Protein AF-A0A8C6Q0E7-F1 (afdb_monomer_lite)

pLDDT: mean 76.47, std 17.56, range [33.09, 94.81]

Structure (mmCIF, N/CA/C/O backbone):
data_AF-A0A8C6Q0E7-F1
#
_entry.id   AF-A0A8C6Q0E7-F1
#
loop_
_atom_site.group_PDB
_atom_site.id
_atom_site.type_symbol
_atom_site.label_atom_id
_atom_site.label_alt_id
_atom_site.label_comp_id
_atom_site.label_asym_id
_atom_site.label_entity_id
_atom_site.label_seq_id
_atom_site.pdbx_PDB_ins_code
_atom_site.Cartn_x
_atom_site.Cartn_y
_atom_site.Cartn_z
_atom_site.occupancy
_atom_site.B_iso_or_equiv
_atom_site.auth_seq_id
_atom_site.auth_comp_id
_atom_site.auth_asym_id
_atom_site.auth_atom_id
_atom_site.pdbx_PDB_model_num
ATOM 1 N N . MET A 1 1 ? 3.839 46.697 76.110 1.00 40.03 1 MET A N 1
ATOM 2 C CA . MET A 1 1 ? 4.080 46.567 74.659 1.00 40.03 1 MET A CA 1
ATOM 3 C C . MET A 1 1 ? 3.317 45.336 74.200 1.00 40.03 1 MET A C 1
ATOM 5 O O . MET A 1 1 ? 3.781 44.224 74.390 1.00 40.03 1 MET A O 1
ATOM 9 N N . GLN A 1 2 ? 2.073 45.552 73.779 1.00 40.72 2 GLN A N 1
ATOM 10 C CA . GLN A 1 2 ? 1.081 44.531 73.453 1.00 40.72 2 GLN A CA 1
ATOM 11 C C . GLN A 1 2 ? 0.792 44.722 71.965 1.00 40.72 2 GLN A C 1
ATOM 13 O O . GLN A 1 2 ? 0.192 45.717 71.575 1.00 40.72 2 GLN A O 1
ATOM 18 N N . SER A 1 3 ? 1.382 43.874 71.133 1.00 45.31 3 SER A N 1
ATOM 19 C CA . SER A 1 3 ? 1.241 43.895 69.678 1.00 45.31 3 SER A CA 1
ATOM 20 C C . SER A 1 3 ? 1.825 42.595 69.145 1.00 45.31 3 SER A C 1
ATOM 22 O O . SER A 1 3 ? 2.861 42.149 69.637 1.00 45.31 3 SER A O 1
ATOM 24 N N . SER A 1 4 ? 1.201 42.047 68.106 1.00 44.97 4 SER A N 1
ATOM 25 C CA . SER A 1 4 ? 1.675 40.940 67.261 1.00 44.97 4 SER A CA 1
ATOM 26 C C . SER A 1 4 ? 1.665 39.531 67.867 1.00 44.97 4 SER A C 1
ATOM 28 O O . SER A 1 4 ? 2.710 38.905 67.971 1.00 44.97 4 SER A O 1
ATOM 30 N N . LEU A 1 5 ? 0.475 38.996 68.170 1.00 42.47 5 LEU A N 1
ATOM 31 C CA . LEU A 1 5 ? 0.189 37.549 68.104 1.00 42.47 5 LEU A CA 1
ATOM 32 C C . LEU A 1 5 ? -1.285 37.302 67.708 1.00 42.47 5 LEU A C 1
ATOM 34 O O . LEU A 1 5 ? -2.025 36.630 68.414 1.00 42.47 5 LEU A O 1
ATOM 38 N N . GLU A 1 6 ? -1.719 37.851 66.575 1.00 45.59 6 GLU A N 1
ATOM 39 C CA . GLU A 1 6 ? -2.980 37.466 65.916 1.00 45.59 6 GLU A CA 1
ATOM 40 C C . GLU A 1 6 ? -2.769 37.402 64.398 1.00 45.59 6 GLU A C 1
ATOM 42 O O . GLU A 1 6 ? -3.393 38.138 63.649 1.00 45.59 6 GLU A O 1
ATOM 47 N N . GLU A 1 7 ? -1.853 36.557 63.913 1.00 47.06 7 GLU A N 1
ATOM 48 C CA . GLU A 1 7 ? -1.839 36.210 62.482 1.00 47.06 7 GLU A CA 1
ATOM 49 C C . GLU A 1 7 ? -1.017 34.942 62.191 1.00 47.06 7 GLU A C 1
ATOM 51 O O . GLU A 1 7 ? 0.078 35.013 61.646 1.00 47.06 7 GLU A O 1
ATOM 56 N N . SER A 1 8 ? -1.490 33.748 62.574 1.00 46.09 8 SER A N 1
ATOM 57 C CA . SER A 1 8 ? -0.907 32.507 62.007 1.00 46.09 8 SER A CA 1
ATOM 58 C C . SER A 1 8 ? -1.750 31.228 62.110 1.00 46.09 8 SER A C 1
ATOM 60 O O . SER A 1 8 ? -1.222 30.143 61.872 1.00 46.09 8 SER A O 1
ATOM 62 N N . GLN A 1 9 ? -3.053 31.302 62.410 1.00 43.06 9 GLN A N 1
ATOM 63 C CA . GLN A 1 9 ? -3.906 30.099 62.490 1.00 43.06 9 GLN A CA 1
ATOM 64 C C . GLN A 1 9 ? -4.909 29.912 61.337 1.00 43.06 9 GLN A C 1
ATOM 66 O O . GLN A 1 9 ? -5.522 28.850 61.259 1.00 43.06 9 GLN A O 1
ATOM 71 N N . ASP A 1 10 ? -5.031 30.854 60.395 1.00 49.84 10 ASP A N 1
ATOM 72 C CA . ASP A 1 10 ? -6.052 30.776 59.328 1.00 49.84 10 ASP A CA 1
ATOM 73 C C . ASP A 1 10 ? -5.549 30.186 57.985 1.00 49.84 10 ASP A C 1
ATOM 75 O O . ASP A 1 10 ? -6.332 29.740 57.144 1.00 49.84 10 ASP A O 1
ATOM 79 N N . ASP A 1 11 ? -4.232 30.091 57.762 1.00 52.34 11 ASP A N 1
ATOM 80 C CA . ASP A 1 11 ? -3.696 29.706 56.439 1.00 52.34 11 ASP A CA 1
ATOM 81 C C . ASP A 1 11 ? -3.709 28.175 56.185 1.00 52.34 11 ASP A C 1
ATOM 83 O O . ASP A 1 11 ? -3.814 27.696 55.050 1.00 52.34 11 ASP A O 1
ATOM 87 N N . GLY A 1 12 ? -3.689 27.367 57.254 1.00 50.91 12 GLY A N 1
ATOM 88 C CA . GLY A 1 12 ? -3.722 25.898 57.175 1.00 50.91 12 GLY A CA 1
ATOM 89 C C . GLY A 1 12 ? -5.094 25.323 56.793 1.00 50.91 12 GLY A C 1
ATOM 90 O O . GLY A 1 12 ? -5.172 24.381 55.997 1.00 50.91 12 GLY A O 1
ATOM 91 N N . GLY A 1 13 ? -6.178 25.921 57.303 1.00 53.69 13 GLY A N 1
ATOM 92 C CA . GLY A 1 13 ? -7.563 25.542 56.989 1.00 53.69 13 GLY A CA 1
ATOM 93 C C . GLY A 1 13 ? -7.993 25.972 55.583 1.00 53.69 13 GLY A C 1
ATOM 94 O O . GLY A 1 13 ? -8.742 25.271 54.898 1.00 53.69 13 GLY A O 1
ATOM 95 N N . ARG A 1 14 ? -7.457 27.097 55.096 1.00 55.66 14 ARG A N 1
ATOM 96 C CA . ARG A 1 14 ? -7.737 27.614 53.751 1.00 55.66 14 ARG A CA 1
ATOM 97 C C . ARG A 1 14 ? -7.097 26.760 52.654 1.00 55.66 14 ARG A C 1
ATOM 99 O O . ARG A 1 14 ? -7.741 26.491 51.638 1.00 55.66 14 ARG A O 1
ATOM 106 N N . ARG A 1 15 ? -5.871 26.261 52.871 1.00 57.44 15 ARG A N 1
ATOM 107 C CA . ARG A 1 15 ? -5.181 25.344 51.939 1.00 57.44 15 ARG A CA 1
ATOM 108 C C . ARG A 1 15 ? -5.825 23.963 51.857 1.00 57.44 15 ARG A C 1
ATOM 110 O O . ARG A 1 15 ? -5.978 23.437 50.756 1.00 57.44 15 ARG A O 1
ATOM 117 N N . THR A 1 16 ? -6.232 23.387 52.985 1.00 59.94 16 THR A N 1
ATOM 118 C CA . THR A 1 16 ? -6.920 22.083 53.020 1.00 59.94 16 THR A CA 1
ATOM 119 C C . THR A 1 16 ? -8.295 22.159 52.363 1.00 59.94 16 THR A C 1
ATOM 121 O O . THR A 1 16 ? -8.591 21.353 51.483 1.00 59.94 16 THR A O 1
ATOM 124 N N . ARG A 1 17 ? -9.082 23.199 52.663 1.00 63.75 17 ARG A N 1
ATOM 125 C CA . ARG A 1 17 ? -10.393 23.426 52.033 1.00 63.75 17 ARG A CA 1
ATOM 126 C C . ARG A 1 17 ? -10.291 23.703 50.527 1.00 63.75 17 ARG A C 1
ATOM 128 O O . ARG A 1 17 ? -11.124 23.230 49.759 1.00 63.75 17 ARG A O 1
ATOM 135 N N . SER A 1 18 ? -9.256 24.424 50.089 1.00 68.38 18 SER A N 1
ATOM 136 C CA . SER A 1 18 ? -8.970 24.657 48.664 1.00 68.38 18 SER A CA 1
ATOM 137 C C . SER A 1 18 ? -8.567 23.365 47.935 1.00 68.38 18 SER A C 1
ATOM 139 O O . SER A 1 18 ? -9.061 23.094 46.840 1.00 68.38 18 SER A O 1
ATOM 141 N N . SER A 1 19 ? -7.747 22.520 48.571 1.00 69.06 19 SER A N 1
ATOM 142 C CA . SER A 1 19 ? -7.345 21.205 48.049 1.00 69.06 19 SER A CA 1
ATOM 143 C C . SER A 1 19 ? -8.530 20.239 47.919 1.00 69.06 19 SER A C 1
ATOM 145 O O . SER A 1 19 ? -8.696 19.591 46.884 1.00 69.06 19 SER A O 1
ATOM 147 N N . GLU A 1 20 ? -9.419 20.191 48.915 1.00 73.69 20 GLU A N 1
ATOM 148 C CA . GLU A 1 20 ? -10.637 19.372 48.864 1.00 73.69 20 GLU A CA 1
ATOM 149 C C . GLU A 1 20 ? -11.627 19.853 47.800 1.00 73.69 20 GLU A C 1
ATOM 151 O O . GLU A 1 20 ? -12.186 19.037 47.067 1.00 73.69 20 GLU A O 1
ATOM 156 N N . LEU A 1 21 ? -11.810 21.170 47.653 1.00 73.75 21 LEU A N 1
ATOM 157 C CA . LEU A 1 21 ? -12.628 21.748 46.583 1.00 73.75 21 LEU A CA 1
ATOM 158 C C . LEU A 1 21 ? -12.048 21.436 45.198 1.00 73.75 21 LEU A C 1
ATOM 160 O O . LEU A 1 21 ? -12.797 21.065 44.294 1.00 73.75 21 LEU A O 1
ATOM 164 N N . MET A 1 22 ? -10.724 21.524 45.031 1.00 70.44 22 MET A N 1
ATOM 165 C CA . MET A 1 22 ? -10.041 21.123 43.796 1.00 70.44 22 MET A CA 1
ATOM 166 C C . MET A 1 22 ? -10.223 19.634 43.502 1.00 70.44 22 MET A C 1
ATOM 168 O O . MET A 1 22 ? -10.530 19.271 42.363 1.00 70.44 22 MET A O 1
ATOM 172 N N . LYS A 1 23 ? -10.085 18.769 44.511 1.00 77.19 23 LYS A N 1
ATOM 173 C CA . LYS A 1 23 ? -10.278 17.323 44.367 1.00 77.19 23 LYS A CA 1
ATOM 174 C C . LYS A 1 23 ? -11.718 16.995 43.980 1.00 77.19 23 LYS A C 1
ATOM 176 O O . LYS A 1 23 ? -11.929 16.299 42.993 1.00 77.19 23 LYS A O 1
ATOM 181 N N . LYS A 1 24 ? -12.700 17.588 44.663 1.00 77.31 24 LYS A N 1
ATOM 182 C CA . LYS A 1 24 ? -14.129 17.408 44.377 1.00 77.31 24 LYS A CA 1
ATOM 183 C C . LYS A 1 24 ? -14.500 17.901 42.977 1.00 77.31 24 LYS A C 1
ATOM 185 O O . LYS A 1 24 ? -15.233 17.224 42.266 1.00 77.31 24 LYS A O 1
ATOM 190 N N . ARG A 1 25 ? -13.937 19.032 42.533 1.00 75.56 25 ARG A N 1
ATOM 191 C CA . ARG A 1 25 ? -14.124 19.557 41.169 1.00 75.56 25 ARG A CA 1
ATOM 192 C C . ARG A 1 25 ? -13.484 18.657 40.109 1.00 75.56 25 ARG A C 1
ATOM 194 O O . ARG A 1 25 ? -14.050 18.477 39.035 1.00 75.56 25 ARG A O 1
ATOM 201 N N . THR A 1 26 ? -12.329 18.068 40.417 1.00 76.00 26 THR A N 1
ATOM 202 C CA . THR A 1 26 ? -11.634 17.119 39.532 1.00 76.00 26 THR A CA 1
ATOM 203 C C . THR A 1 26 ? -12.394 15.798 39.425 1.00 76.00 26 THR A C 1
ATOM 205 O O . THR A 1 26 ? -12.545 15.268 38.326 1.00 76.00 26 THR A O 1
ATOM 208 N N . GLU A 1 27 ? -12.915 15.288 40.541 1.00 78.75 27 GLU A N 1
ATOM 209 C CA . GLU A 1 27 ? -13.757 14.090 40.583 1.00 78.75 27 GLU A CA 1
ATOM 210 C C . GLU A 1 27 ? -15.081 14.317 39.853 1.00 78.75 27 GLU A C 1
ATOM 212 O O . GLU A 1 27 ? -15.451 13.504 39.013 1.00 78.75 27 GLU A O 1
ATOM 217 N N . GLN A 1 28 ? -15.741 15.457 40.068 1.00 77.62 28 GLN A N 1
ATOM 218 C CA . GLN A 1 28 ? -16.975 15.810 39.367 1.00 77.62 28 GLN A CA 1
ATOM 219 C C . GLN A 1 28 ? -16.754 15.955 37.852 1.00 77.62 28 GLN A C 1
ATOM 221 O O . GLN A 1 28 ? -17.516 15.397 37.071 1.00 77.62 28 GLN A O 1
ATOM 226 N N . SER A 1 29 ? -15.661 16.601 37.429 1.00 76.75 29 SER A N 1
ATOM 227 C CA . SER A 1 29 ? -15.262 16.687 36.014 1.00 76.75 29 SER A CA 1
ATOM 228 C C . SER A 1 29 ? -14.897 15.327 35.405 1.00 76.75 29 SER A C 1
ATOM 230 O O . SER A 1 29 ? -15.038 15.120 34.199 1.00 76.75 29 SER A O 1
ATOM 232 N N . LYS A 1 30 ? -14.372 14.395 36.207 1.00 77.50 30 LYS A N 1
ATOM 233 C CA . LYS A 1 30 ? -14.087 13.029 35.758 1.00 77.50 30 LYS A CA 1
ATOM 234 C C . LYS A 1 30 ? -15.383 12.246 35.563 1.00 77.50 30 LYS A C 1
ATOM 236 O O . LYS A 1 30 ? -15.557 11.665 34.503 1.00 77.50 30 LYS A O 1
ATOM 241 N N . VAL A 1 31 ? -16.294 12.310 36.534 1.00 83.00 31 VAL A N 1
ATOM 242 C CA . VAL A 1 31 ? -17.615 11.677 36.443 1.00 83.00 31 VAL A CA 1
ATOM 243 C C . VAL A 1 31 ? -18.369 12.205 35.229 1.00 83.00 31 VAL A C 1
ATOM 245 O O . VAL A 1 31 ? -18.799 11.406 34.415 1.00 83.00 31 VAL A O 1
ATOM 248 N N . GLU A 1 32 ? -18.443 13.524 35.039 1.00 83.56 32 GLU A N 1
ATOM 249 C CA . GLU A 1 32 ? -19.099 14.139 33.877 1.00 83.56 32 GLU A CA 1
ATOM 250 C C . GLU A 1 32 ? -18.512 13.655 32.540 1.00 83.56 32 GLU A C 1
ATOM 252 O O . GLU A 1 32 ? -19.258 13.301 31.627 1.00 83.56 32 GLU A O 1
ATOM 257 N N . ARG A 1 33 ? -17.178 13.556 32.434 1.00 79.75 33 ARG A N 1
ATOM 258 C CA . ARG A 1 33 ? -16.511 12.989 31.250 1.00 79.75 33 ARG A CA 1
ATOM 259 C C . ARG A 1 33 ? -16.850 11.520 31.027 1.00 79.75 33 ARG A C 1
ATOM 261 O O . ARG A 1 33 ? -17.069 11.128 29.884 1.00 79.75 33 ARG A O 1
ATOM 268 N N . ASP A 1 34 ? -16.881 10.722 32.087 1.00 82.00 34 ASP A N 1
ATOM 269 C CA . ASP A 1 34 ? -17.199 9.298 31.998 1.00 82.00 34 ASP A CA 1
ATOM 270 C C . ASP A 1 34 ? -18.662 9.099 31.552 1.00 82.00 34 ASP A C 1
ATOM 272 O O . ASP A 1 34 ? -18.931 8.253 30.696 1.00 82.00 34 ASP A O 1
ATOM 276 N N . THR A 1 35 ? -19.596 9.935 32.030 1.00 88.62 35 THR A N 1
ATOM 277 C CA . THR A 1 35 ? -20.996 9.926 31.574 1.00 88.62 35 THR A CA 1
ATOM 278 C C . THR A 1 35 ? -21.113 10.297 30.097 1.00 88.62 35 THR A C 1
ATOM 280 O O . THR A 1 35 ? -21.780 9.589 29.345 1.00 88.62 35 THR A O 1
ATOM 283 N N . LEU A 1 36 ? -20.422 11.357 29.660 1.00 85.62 36 LEU A N 1
ATOM 284 C CA . LEU A 1 36 ? -20.401 11.781 28.254 1.00 85.62 36 LEU A CA 1
ATOM 285 C C . LEU A 1 36 ? -19.811 10.701 27.337 1.00 85.62 36 LEU A C 1
ATOM 287 O O . LEU A 1 36 ? -20.331 10.459 26.251 1.00 85.62 36 LEU A O 1
ATOM 291 N N . MET A 1 37 ? -18.749 10.013 27.768 1.00 83.12 37 MET A N 1
ATOM 292 C CA . MET A 1 37 ? -18.169 8.896 27.014 1.00 83.12 37 MET A CA 1
ATOM 293 C C . MET A 1 37 ? -19.123 7.703 26.917 1.00 83.12 37 MET A C 1
ATOM 295 O O . MET A 1 37 ? -19.179 7.038 25.881 1.00 83.12 37 MET A O 1
ATOM 299 N N . MET A 1 38 ? -19.889 7.428 27.973 1.00 88.12 38 MET A N 1
ATOM 300 C CA . MET A 1 38 ? -20.897 6.371 27.963 1.00 88.12 38 MET A CA 1
ATOM 301 C C . MET A 1 38 ? -22.059 6.705 27.018 1.00 88.12 38 MET A C 1
ATOM 303 O O . MET A 1 38 ? -22.471 5.845 26.240 1.00 88.12 38 MET A O 1
ATOM 307 N N . GLU A 1 39 ? -22.548 7.947 27.035 1.00 91.81 39 GLU A N 1
ATOM 308 C CA . GLU A 1 39 ? -23.583 8.422 26.111 1.00 91.81 39 GLU A CA 1
ATOM 309 C C . GLU A 1 39 ? -23.098 8.376 24.657 1.00 91.81 39 GLU A C 1
ATOM 311 O O . GLU A 1 39 ? -23.786 7.835 23.789 1.00 91.81 39 GLU A O 1
ATOM 316 N N . LEU A 1 40 ? -21.874 8.849 24.401 1.00 88.69 40 LEU A N 1
ATOM 317 C CA . LEU A 1 40 ? -21.237 8.772 23.089 1.00 88.69 40 LEU A CA 1
ATOM 318 C C . LEU A 1 40 ? -21.139 7.325 22.597 1.00 88.69 40 LEU A C 1
ATOM 320 O O . LEU A 1 40 ? -21.520 7.044 21.464 1.00 88.69 40 LEU A O 1
ATOM 324 N N . ASN A 1 41 ? -20.690 6.396 23.445 1.00 87.56 41 ASN A N 1
ATOM 325 C CA . ASN A 1 41 ? -20.647 4.974 23.104 1.00 87.56 41 ASN A CA 1
ATOM 326 C C . ASN A 1 41 ? -22.042 4.420 22.791 1.00 87.56 41 ASN A C 1
ATOM 328 O O . ASN A 1 41 ? -22.190 3.649 21.846 1.00 87.56 41 ASN A O 1
ATOM 332 N N . GLY A 1 42 ? -23.069 4.836 23.538 1.00 91.25 42 GLY A N 1
ATOM 333 C CA . GLY A 1 42 ? -24.459 4.471 23.267 1.00 91.25 42 GLY A CA 1
ATOM 334 C C . GLY A 1 42 ? -24.935 4.963 21.898 1.00 91.25 42 GLY A C 1
ATOM 335 O O . GLY A 1 42 ? -25.487 4.182 21.121 1.00 91.25 42 GLY A O 1
ATOM 336 N N . MET A 1 43 ? -24.666 6.228 21.566 1.00 89.75 43 MET A N 1
ATOM 337 C CA . MET A 1 43 ? -25.004 6.813 20.264 1.00 89.75 43 MET A CA 1
ATOM 338 C C . MET A 1 43 ? -24.251 6.141 19.114 1.00 89.75 43 MET A C 1
ATOM 340 O O . MET A 1 43 ? -24.860 5.804 18.100 1.00 89.75 43 MET A O 1
ATOM 344 N N . VAL A 1 44 ? -22.949 5.896 19.279 1.00 87.12 44 VAL A N 1
ATOM 345 C CA . VAL A 1 44 ? -22.117 5.197 18.290 1.00 87.12 44 VAL A CA 1
ATOM 346 C C . VAL A 1 44 ? -22.638 3.784 18.069 1.00 87.12 44 VAL A C 1
ATOM 348 O O . VAL A 1 44 ? -22.808 3.373 16.926 1.00 87.12 44 VAL A O 1
ATOM 351 N N . GLN A 1 45 ? -22.959 3.050 19.133 1.00 87.19 45 GLN A N 1
ATOM 352 C CA . GLN A 1 45 ? -23.446 1.682 19.001 1.00 87.19 45 GLN A CA 1
ATOM 353 C C . GLN A 1 45 ? -24.836 1.621 18.366 1.00 87.19 45 GLN A C 1
ATOM 355 O O . GLN A 1 45 ? -25.097 0.737 17.550 1.00 87.19 45 GLN A O 1
ATOM 360 N N . LYS A 1 46 ? -25.712 2.579 18.686 1.00 91.75 46 LYS A N 1
ATOM 361 C CA . LYS A 1 46 ? -27.012 2.725 18.027 1.00 91.75 46 LYS A CA 1
ATOM 362 C C . LYS A 1 46 ? -26.843 3.006 16.532 1.00 91.75 46 LYS A C 1
ATOM 364 O O . LYS A 1 46 ? -27.403 2.274 15.724 1.00 91.75 46 LYS A O 1
ATOM 369 N N . MET A 1 47 ? -26.013 3.987 16.173 1.00 88.81 47 MET A N 1
ATOM 370 C CA . MET A 1 47 ? -25.710 4.320 14.778 1.00 88.81 47 MET A CA 1
ATOM 371 C C . MET A 1 47 ? -25.109 3.126 14.036 1.00 88.81 47 MET A C 1
ATOM 373 O O . MET A 1 47 ? -25.534 2.825 12.923 1.00 88.81 47 MET A O 1
ATOM 377 N N . ILE A 1 48 ? -24.154 2.419 14.651 1.00 85.88 48 ILE A N 1
ATOM 378 C CA . ILE A 1 48 ? -23.583 1.199 14.082 1.00 85.88 48 ILE A CA 1
ATOM 379 C C . ILE A 1 48 ? -24.711 0.219 13.813 1.00 85.88 48 ILE A C 1
ATOM 381 O O . ILE A 1 48 ? -24.836 -0.197 12.674 1.00 85.88 48 ILE A O 1
ATOM 385 N N . ASN A 1 49 ? -25.552 -0.101 14.798 1.00 88.50 49 ASN A N 1
ATOM 386 C CA . ASN A 1 49 ? -26.634 -1.077 14.659 1.00 88.50 49 ASN A CA 1
ATOM 387 C C . ASN A 1 49 ? -27.653 -0.717 13.570 1.00 88.50 49 ASN A C 1
ATOM 389 O O . ASN A 1 49 ? -28.102 -1.616 12.862 1.00 88.50 49 ASN A O 1
ATOM 393 N N . GLU A 1 50 ? -27.974 0.566 13.414 1.00 93.62 50 GLU A N 1
ATOM 394 C CA . GLU A 1 50 ? -28.897 1.068 12.388 1.00 93.62 50 GLU A CA 1
ATOM 395 C C . GLU A 1 50 ? -28.261 1.120 10.989 1.00 93.62 50 GLU A C 1
ATOM 397 O O . GLU A 1 50 ? -28.965 0.987 9.990 1.00 93.62 50 GLU A O 1
ATOM 402 N N . SER A 1 51 ? -26.934 1.249 10.901 1.00 87.06 51 SER A N 1
ATOM 403 C CA . SER A 1 51 ? -26.220 1.302 9.622 1.00 87.06 51 SER A CA 1
ATOM 404 C C . SER A 1 51 ? -26.290 -0.035 8.889 1.00 87.06 51 SER A C 1
ATOM 406 O O . SER A 1 51 ? -26.051 -1.099 9.472 1.00 87.06 51 SER A O 1
ATOM 408 N N . SER A 1 52 ? -26.524 0.016 7.583 1.00 89.06 52 SER A N 1
ATOM 409 C CA . SER A 1 52 ? -26.504 -1.149 6.700 1.00 89.06 52 SER A CA 1
ATOM 410 C C . SER A 1 52 ? -25.089 -1.718 6.526 1.00 89.06 52 SER A C 1
ATOM 412 O O . SER A 1 52 ? -24.081 -1.041 6.734 1.00 89.06 52 SER A O 1
ATOM 414 N N . TRP A 1 53 ? -24.976 -2.972 6.074 1.00 86.69 53 TRP A N 1
ATOM 415 C CA . TRP A 1 53 ? -23.669 -3.552 5.727 1.00 86.69 53 TRP A CA 1
ATOM 416 C C . TRP A 1 53 ? -22.931 -2.731 4.655 1.00 86.69 53 TRP A C 1
ATOM 418 O O . TRP A 1 53 ? -21.703 -2.610 4.694 1.00 86.69 53 TRP A O 1
ATOM 428 N N . TRP A 1 54 ? -23.677 -2.140 3.717 1.00 87.12 54 TRP A N 1
ATOM 429 C CA . TRP A 1 54 ? -23.117 -1.323 2.645 1.00 87.12 54 TRP A CA 1
ATOM 430 C C . TRP A 1 54 ? -22.406 -0.077 3.183 1.00 87.12 54 TRP A C 1
ATOM 432 O O . TRP A 1 54 ? -21.267 0.186 2.796 1.00 87.12 54 TRP A O 1
ATOM 442 N N . GLU A 1 55 ? -23.035 0.625 4.126 1.00 84.56 55 GLU A N 1
ATOM 443 C CA . GLU A 1 55 ? -22.463 1.800 4.795 1.00 84.56 55 GLU A CA 1
ATOM 444 C C . GLU A 1 55 ? -21.302 1.421 5.713 1.00 84.56 55 GLU A C 1
ATOM 446 O O . GLU A 1 55 ? -20.293 2.118 5.754 1.00 84.56 55 GLU A O 1
ATOM 451 N N . ARG A 1 56 ? -21.408 0.284 6.415 1.00 80.19 56 ARG A N 1
ATOM 452 C CA . ARG A 1 56 ? -20.348 -0.170 7.325 1.00 80.19 56 ARG A CA 1
ATOM 453 C C . ARG A 1 56 ? -19.086 -0.631 6.593 1.00 80.19 56 ARG A C 1
ATOM 455 O O . ARG A 1 56 ? -17.995 -0.484 7.134 1.00 80.19 56 ARG A O 1
ATOM 462 N N . ARG A 1 57 ? -19.223 -1.297 5.437 1.00 82.88 57 ARG A N 1
ATOM 463 C CA . ARG A 1 57 ? -18.104 -2.000 4.765 1.00 82.88 57 ARG A CA 1
ATOM 464 C C . ARG A 1 57 ? -18.188 -2.056 3.245 1.00 82.88 57 ARG A C 1
ATOM 466 O O . ARG A 1 57 ? -17.146 -2.141 2.592 1.00 82.88 57 ARG A O 1
ATOM 473 N N . GLY A 1 58 ? -19.391 -2.071 2.678 1.00 86.31 58 GLY A N 1
ATOM 474 C CA . GLY A 1 58 ? -19.602 -2.330 1.252 1.00 86.31 58 GLY A CA 1
ATOM 475 C C . GLY A 1 58 ? -18.931 -1.309 0.339 1.00 86.31 58 GLY A C 1
ATOM 476 O O . GLY A 1 58 ? -18.220 -1.710 -0.582 1.00 86.31 58 GLY A O 1
ATOM 477 N N . VAL A 1 59 ? -19.051 -0.013 0.645 1.00 88.62 59 VAL A N 1
ATOM 478 C CA . VAL A 1 59 ? -18.361 1.052 -0.108 1.00 88.62 59 VAL A CA 1
ATOM 479 C C . VAL A 1 59 ? -16.857 0.794 -0.128 1.00 88.62 59 VAL A C 1
ATOM 481 O O . VAL A 1 59 ? -16.227 0.759 -1.186 1.00 88.62 59 VAL A O 1
ATOM 484 N N . ASP A 1 60 ? -16.281 0.516 1.036 1.00 89.12 60 ASP A N 1
ATOM 485 C CA . ASP A 1 60 ? -14.848 0.342 1.165 1.00 89.12 60 ASP A CA 1
ATOM 486 C C . ASP A 1 60 ? -14.312 -0.899 0.446 1.00 89.12 60 ASP A C 1
ATOM 488 O O . ASP A 1 60 ? -13.261 -0.822 -0.204 1.00 89.12 60 ASP A O 1
ATOM 492 N N . CYS A 1 61 ? -15.053 -2.005 0.528 1.00 89.06 61 CYS A N 1
ATOM 493 C CA . CYS A 1 61 ? -14.758 -3.244 -0.181 1.00 89.06 61 CYS A CA 1
ATOM 494 C C . CYS A 1 61 ? -14.945 -3.092 -1.695 1.00 89.06 61 CYS A C 1
ATOM 496 O O . CYS A 1 61 ? -14.143 -3.631 -2.454 1.00 89.06 61 CYS A O 1
ATOM 498 N N . SER A 1 62 ? -15.949 -2.333 -2.147 1.00 91.38 62 SER A N 1
ATOM 499 C CA . SER A 1 62 ? -16.197 -2.095 -3.575 1.00 91.38 62 SER A CA 1
ATOM 500 C C . SER A 1 62 ? -15.053 -1.318 -4.230 1.00 91.38 62 SER A C 1
ATOM 502 O O . SER A 1 62 ? -14.597 -1.692 -5.307 1.00 91.38 62 SER A O 1
ATOM 504 N N . ILE A 1 63 ? -14.506 -0.315 -3.534 1.00 91.44 63 ILE A N 1
ATOM 505 C CA . ILE A 1 63 ? -13.336 0.446 -3.987 1.00 91.44 63 ILE A CA 1
ATOM 506 C C . ILE A 1 63 ? -12.114 -0.471 -4.114 1.00 91.44 63 ILE A C 1
ATOM 508 O O . ILE A 1 63 ? -11.396 -0.413 -5.112 1.00 91.44 63 ILE A O 1
ATOM 512 N N . LEU A 1 64 ? -11.878 -1.341 -3.125 1.00 92.44 64 LEU A N 1
ATOM 513 C CA . LEU A 1 64 ? -10.780 -2.308 -3.192 1.00 92.44 64 LEU A CA 1
ATOM 514 C C . LEU A 1 64 ? -10.970 -3.311 -4.328 1.00 92.44 64 LEU A C 1
ATOM 516 O O . LEU A 1 64 ? -10.019 -3.597 -5.050 1.00 92.44 64 LEU A O 1
ATOM 520 N N . MET A 1 65 ? -12.187 -3.821 -4.511 1.00 92.31 65 MET A N 1
ATOM 521 C CA . MET A 1 65 ? -12.493 -4.751 -5.591 1.00 92.31 65 MET A CA 1
ATOM 522 C C . MET A 1 65 ? -12.270 -4.101 -6.959 1.00 92.31 65 MET A C 1
ATOM 524 O O . MET A 1 65 ? -11.603 -4.686 -7.806 1.00 92.31 65 MET A O 1
ATOM 528 N N . ALA A 1 66 ? -12.733 -2.865 -7.155 1.00 93.06 66 ALA A N 1
ATOM 529 C CA . ALA A 1 66 ? -12.480 -2.098 -8.373 1.00 93.06 66 ALA A CA 1
ATOM 530 C C . ALA A 1 66 ? -10.973 -1.892 -8.622 1.00 93.06 66 ALA A C 1
ATOM 532 O O . ALA A 1 66 ? -10.501 -2.008 -9.756 1.00 93.06 66 ALA A O 1
ATOM 533 N N . ALA A 1 67 ? -10.190 -1.665 -7.563 1.00 92.75 67 ALA A N 1
ATOM 534 C CA . ALA A 1 67 ? -8.738 -1.579 -7.675 1.00 92.75 67 ALA A CA 1
ATOM 535 C C . ALA A 1 67 ? -8.111 -2.919 -8.106 1.00 92.75 67 ALA A C 1
ATOM 537 O O . ALA A 1 67 ? -7.272 -2.921 -8.999 1.00 92.75 67 ALA A O 1
ATOM 538 N N . PHE A 1 68 ? -8.550 -4.062 -7.564 1.00 92.12 68 PHE A N 1
ATOM 539 C CA . PHE A 1 68 ? -8.058 -5.380 -7.997 1.00 92.12 68 PHE A CA 1
ATOM 540 C C . PHE A 1 68 ? -8.463 -5.728 -9.430 1.00 92.12 68 PHE A C 1
ATOM 542 O O . PHE A 1 68 ? -7.634 -6.211 -10.198 1.00 92.12 68 PHE A O 1
ATOM 549 N N . VAL A 1 69 ? -9.712 -5.449 -9.807 1.00 92.44 69 VAL A N 1
ATOM 550 C CA . VAL A 1 69 ? -10.241 -5.709 -11.156 1.00 92.44 69 VAL A CA 1
ATOM 551 C C . VAL A 1 69 ? -9.551 -4.844 -12.211 1.00 92.44 69 VAL A C 1
ATOM 553 O O . VAL A 1 69 ? -9.413 -5.277 -13.350 1.00 92.44 69 VAL A O 1
ATOM 556 N N . SER A 1 70 ? -9.065 -3.654 -11.849 1.00 91.75 70 SER A N 1
ATOM 557 C CA . SER A 1 70 ? -8.313 -2.806 -12.780 1.00 91.75 70 SER A CA 1
ATOM 558 C C . SER A 1 70 ? -6.850 -3.235 -12.975 1.00 91.75 70 SER A C 1
ATOM 560 O O . SER A 1 70 ? -6.235 -2.815 -13.957 1.00 91.75 70 SER A O 1
ATOM 562 N N . LEU A 1 71 ? -6.285 -4.111 -12.124 1.00 91.12 71 LEU A N 1
ATOM 563 C CA . LEU A 1 71 ? -4.891 -4.565 -12.261 1.00 91.12 71 LEU A CA 1
ATOM 564 C C . LEU A 1 71 ? -4.620 -5.280 -13.596 1.00 91.12 71 LEU A C 1
ATOM 566 O O . LEU A 1 71 ? -3.683 -4.866 -14.280 1.00 91.12 71 LEU A O 1
ATOM 570 N N . PRO A 1 72 ? -5.392 -6.307 -14.021 1.00 90.81 72 PRO A N 1
ATOM 571 C CA . PRO A 1 72 ? -5.119 -7.009 -15.274 1.00 90.81 72 PRO A CA 1
ATOM 572 C C . PRO A 1 72 ? -5.169 -6.068 -16.477 1.00 90.81 72 PRO A C 1
ATOM 574 O O . PRO A 1 72 ? -4.286 -6.111 -17.330 1.00 90.81 72 PRO A O 1
ATOM 577 N N . THR A 1 73 ? -6.153 -5.163 -16.516 1.00 90.25 73 THR A N 1
ATOM 578 C CA . THR A 1 73 ? -6.267 -4.171 -17.591 1.00 90.25 73 THR A CA 1
ATOM 579 C C . THR A 1 73 ? -5.068 -3.229 -17.629 1.00 90.25 73 THR A C 1
ATOM 581 O O . THR A 1 73 ? -4.551 -2.957 -18.709 1.00 90.25 73 THR A O 1
ATOM 584 N N . ALA A 1 74 ? -4.567 -2.790 -16.471 1.00 91.81 74 ALA A N 1
ATOM 585 C CA . ALA A 1 74 ? -3.396 -1.921 -16.402 1.00 91.81 74 ALA A CA 1
ATOM 586 C C . ALA A 1 74 ? -2.109 -2.642 -16.843 1.00 91.81 74 ALA A C 1
ATOM 588 O O . ALA A 1 74 ? -1.314 -2.086 -17.600 1.00 91.81 74 ALA A O 1
ATOM 589 N N . PHE A 1 75 ? -1.915 -3.899 -16.426 1.00 91.62 75 PHE A N 1
ATOM 590 C CA . PHE A 1 75 ? -0.761 -4.697 -16.851 1.00 91.62 75 PHE A CA 1
ATOM 591 C C . PHE A 1 75 ? -0.743 -4.942 -18.361 1.00 91.62 75 PHE A C 1
ATOM 593 O O . PHE A 1 75 ? 0.323 -4.872 -18.970 1.00 91.62 75 PHE A O 1
ATOM 600 N N . LEU A 1 76 ? -1.901 -5.185 -18.977 1.00 91.50 76 LEU A N 1
ATOM 601 C CA . LEU A 1 76 ? -1.999 -5.334 -20.431 1.00 91.50 76 LEU A CA 1
ATOM 602 C C . LEU A 1 76 ? -1.712 -4.012 -21.160 1.00 91.50 76 LEU A C 1
ATOM 604 O O . LEU A 1 76 ? -1.014 -4.000 -22.172 1.00 91.50 76 LEU A O 1
ATOM 608 N N . GLN A 1 77 ? -2.194 -2.886 -20.627 1.00 92.12 77 GLN A N 1
ATOM 609 C CA . GLN A 1 77 ? -1.943 -1.551 -21.186 1.00 92.12 77 GLN A CA 1
ATOM 610 C C . GLN A 1 77 ? -0.460 -1.154 -21.154 1.00 92.12 77 GLN A C 1
ATOM 612 O O . GLN A 1 77 ? 0.017 -0.518 -22.094 1.00 92.12 77 GLN A O 1
ATOM 617 N N . LEU A 1 78 ? 0.287 -1.581 -20.129 1.00 90.69 78 LEU A N 1
ATOM 618 C CA . LEU A 1 78 ? 1.740 -1.377 -20.037 1.00 90.69 78 LEU A CA 1
ATOM 619 C C . LEU A 1 78 ? 2.533 -2.058 -21.168 1.00 90.69 78 LEU A C 1
ATOM 621 O O . LEU A 1 78 ? 3.664 -1.656 -21.426 1.00 90.69 78 LEU A O 1
ATOM 625 N N . GLY A 1 79 ? 1.956 -3.049 -21.856 1.00 87.38 79 GLY A N 1
ATOM 626 C CA . GLY A 1 79 ? 2.565 -3.674 -23.036 1.00 87.38 79 GLY A CA 1
ATOM 627 C C . GLY A 1 79 ? 2.315 -2.935 -24.353 1.00 87.38 79 GLY A C 1
ATOM 628 O O . GLY A 1 79 ? 2.810 -3.356 -25.398 1.00 87.38 79 GLY A O 1
ATOM 629 N N . SER A 1 80 ? 1.543 -1.845 -24.337 1.00 89.88 80 SER A N 1
ATOM 630 C CA . SER A 1 80 ? 1.215 -1.092 -25.547 1.00 89.88 80 SER A CA 1
ATOM 631 C C . SER A 1 80 ? 2.395 -0.257 -26.045 1.00 89.88 80 SER A C 1
ATOM 633 O O . SER A 1 80 ? 3.070 0.422 -25.275 1.00 89.88 80 SER A O 1
ATOM 635 N N . SER A 1 81 ? 2.604 -0.237 -27.364 1.00 86.25 81 SER A N 1
ATOM 636 C CA . SER A 1 81 ? 3.593 0.641 -28.010 1.00 86.25 81 SER A CA 1
ATOM 637 C C . SER A 1 81 ? 3.123 2.096 -28.131 1.00 86.25 81 SER A C 1
ATOM 639 O O . SER A 1 81 ? 3.917 2.976 -28.452 1.00 86.25 81 SER A O 1
ATOM 641 N N . GLN A 1 82 ? 1.832 2.362 -27.906 1.00 91.62 82 GLN A N 1
ATOM 642 C CA . GLN A 1 82 ? 1.274 3.710 -27.971 1.00 91.62 82 GLN A CA 1
ATOM 643 C C . GLN A 1 82 ? 1.444 4.427 -26.622 1.00 91.62 82 GLN A C 1
ATOM 645 O O . GLN A 1 82 ? 0.994 3.902 -25.599 1.00 91.62 82 GLN A O 1
ATOM 650 N N . PRO A 1 83 ? 1.999 5.654 -26.600 1.00 88.75 83 PRO A N 1
ATOM 651 C CA . PRO A 1 83 ? 2.339 6.342 -25.355 1.00 88.75 83 PRO A CA 1
ATOM 652 C C . PRO A 1 83 ? 1.116 6.633 -24.478 1.00 88.75 83 PRO A C 1
ATOM 654 O O . PRO A 1 83 ? 1.221 6.547 -23.263 1.00 88.75 83 PRO A O 1
ATOM 657 N N . LEU A 1 84 ? -0.054 6.909 -25.067 1.00 91.81 84 LEU A N 1
ATOM 658 C CA . LEU A 1 84 ? -1.284 7.177 -24.309 1.00 91.81 84 LEU A CA 1
ATOM 659 C C . LEU A 1 84 ? -1.741 5.962 -23.488 1.00 91.81 84 LEU A C 1
ATOM 661 O O . LEU A 1 84 ? -1.998 6.081 -22.292 1.00 91.81 84 LEU A O 1
ATOM 665 N N . TRP A 1 85 ? -1.804 4.786 -24.115 1.00 91.12 85 TRP A N 1
ATOM 666 C CA . TRP A 1 85 ? -2.183 3.546 -23.434 1.00 91.12 85 TRP A CA 1
ATOM 667 C C . TRP A 1 85 ? -1.118 3.101 -22.444 1.00 91.12 85 TRP A C 1
ATOM 669 O O . TRP A 1 85 ? -1.456 2.651 -21.356 1.00 91.12 85 TRP A O 1
ATOM 679 N N . PHE A 1 86 ? 0.156 3.301 -22.781 1.00 89.75 86 PHE A N 1
ATOM 680 C CA . PHE A 1 86 ? 1.248 3.065 -21.850 1.00 89.75 86 PHE A CA 1
ATOM 681 C C . PHE A 1 86 ? 1.130 3.960 -20.605 1.00 89.75 86 PHE A C 1
ATOM 683 O O . PHE A 1 86 ? 1.217 3.459 -19.488 1.00 89.75 86 PHE A O 1
ATOM 690 N N . SER A 1 87 ? 0.857 5.262 -20.764 1.00 87.62 87 SER A N 1
ATOM 691 C CA . SER A 1 87 ? 0.631 6.184 -19.642 1.00 87.62 87 SER A CA 1
ATOM 692 C C . SER A 1 87 ? -0.581 5.793 -18.796 1.00 87.62 87 SER A C 1
ATOM 694 O O . SER A 1 87 ? -0.506 5.872 -17.571 1.00 87.62 87 SER A O 1
ATOM 696 N N . LEU A 1 88 ? -1.668 5.318 -19.414 1.00 89.12 88 LEU A N 1
ATOM 697 C CA . LEU A 1 88 ? -2.817 4.773 -18.685 1.00 89.12 88 LEU A CA 1
ATOM 698 C C . LEU A 1 88 ? -2.444 3.494 -17.918 1.00 89.12 88 LEU A C 1
ATOM 700 O O . LEU A 1 88 ? -2.838 3.328 -16.768 1.00 89.12 88 LEU A O 1
ATOM 704 N N . GLY A 1 89 ? -1.595 2.647 -18.500 1.00 88.12 89 GLY A N 1
ATOM 705 C CA . GLY A 1 89 ? -0.999 1.499 -17.822 1.00 88.12 89 GLY A CA 1
ATOM 706 C C . GLY A 1 89 ? -0.123 1.907 -16.636 1.00 88.12 89 GLY A C 1
ATOM 707 O O . GLY A 1 89 ? -0.201 1.286 -15.584 1.00 88.12 89 GLY A O 1
ATOM 708 N N . VAL A 1 90 ? 0.646 2.997 -16.734 1.00 85.25 90 VAL A N 1
ATOM 709 C CA . VAL A 1 90 ? 1.401 3.551 -15.593 1.00 85.25 90 VAL A CA 1
ATOM 710 C C . VAL A 1 90 ? 0.455 4.020 -14.483 1.00 85.25 90 VAL A C 1
ATOM 712 O O . VAL A 1 90 ? 0.800 3.896 -13.306 1.00 85.25 90 VAL A O 1
ATOM 715 N N . MET A 1 91 ? -0.781 4.432 -14.807 1.00 84.81 91 MET A N 1
ATOM 716 C CA . MET A 1 91 ? -1.818 4.693 -13.798 1.00 84.81 91 MET A CA 1
ATOM 717 C C . MET A 1 91 ? -2.209 3.457 -12.965 1.00 84.81 91 MET A C 1
ATOM 719 O O . MET A 1 91 ? -2.895 3.616 -11.956 1.00 84.81 91 MET A O 1
ATOM 723 N N . LEU A 1 92 ? -1.683 2.260 -13.265 1.00 85.94 92 LEU A N 1
ATOM 724 C CA . LEU A 1 92 ? -1.620 1.111 -12.350 1.00 85.94 92 LEU A CA 1
ATOM 725 C C . LEU A 1 92 ? -1.179 1.504 -10.938 1.00 85.94 92 LEU A C 1
ATOM 727 O O . LEU A 1 92 ? -1.684 0.955 -9.961 1.00 85.94 92 LEU A O 1
ATOM 731 N N . GLY A 1 93 ? -0.252 2.455 -10.805 1.00 85.44 93 GLY A N 1
ATOM 732 C CA . GLY A 1 93 ? 0.175 2.918 -9.487 1.00 85.44 93 GLY A CA 1
ATOM 733 C C . GLY A 1 93 ? -0.950 3.558 -8.662 1.00 85.44 93 GLY A C 1
ATOM 734 O O . GLY A 1 93 ? -0.868 3.535 -7.441 1.00 85.44 93 GLY A O 1
ATOM 735 N N . VAL A 1 94 ? -2.035 4.049 -9.280 1.00 88.25 94 VAL A N 1
ATOM 736 C CA . VAL A 1 94 ? -3.254 4.478 -8.566 1.00 88.25 94 VAL A CA 1
ATOM 737 C C . VAL A 1 94 ? -3.944 3.267 -7.939 1.00 88.25 94 VAL A C 1
ATOM 739 O O . VAL A 1 94 ? -4.230 3.273 -6.744 1.00 88.25 94 VAL A O 1
ATOM 742 N N . ALA A 1 95 ? -4.176 2.208 -8.718 1.00 90.25 95 ALA A N 1
ATOM 743 C CA . ALA A 1 95 ? -4.793 0.978 -8.222 1.00 90.25 95 ALA A CA 1
ATOM 744 C C . ALA A 1 95 ? -3.928 0.328 -7.131 1.00 90.25 95 ALA A C 1
ATOM 746 O O . ALA A 1 95 ? -4.428 -0.052 -6.071 1.00 90.25 95 ALA A O 1
ATOM 747 N N . HIS A 1 96 ? -2.610 0.285 -7.349 1.00 90.56 96 HIS A N 1
ATOM 748 C CA . HIS A 1 96 ? -1.638 -0.170 -6.357 1.00 90.56 96 HIS A CA 1
ATOM 749 C C . HIS A 1 96 ? -1.675 0.686 -5.085 1.00 90.56 96 HIS A C 1
ATOM 751 O O . HIS A 1 96 ? -1.710 0.127 -3.991 1.00 90.56 96 HIS A O 1
ATOM 757 N N . ALA A 1 97 ? -1.746 2.015 -5.197 1.00 87.50 97 ALA A N 1
ATOM 758 C CA . ALA A 1 97 ? -1.867 2.910 -4.049 1.00 87.50 97 ALA A CA 1
ATOM 759 C C . ALA A 1 97 ? -3.176 2.693 -3.279 1.00 87.50 97 ALA A C 1
ATOM 761 O O . ALA A 1 97 ? -3.161 2.648 -2.054 1.00 87.50 97 ALA A O 1
ATOM 762 N N . VAL A 1 98 ? -4.306 2.489 -3.959 1.00 89.94 98 VAL A N 1
ATOM 763 C CA . VAL A 1 98 ? -5.579 2.159 -3.298 1.00 89.94 98 VAL A CA 1
ATOM 764 C C . VAL A 1 98 ? -5.466 0.829 -2.549 1.00 89.94 98 VAL A C 1
ATOM 766 O O . VAL A 1 98 ? -5.814 0.756 -1.372 1.00 89.94 98 VAL A O 1
ATOM 769 N N . ILE A 1 99 ? -4.920 -0.210 -3.181 1.00 90.50 99 ILE A N 1
ATOM 770 C CA . ILE A 1 99 ? -4.717 -1.524 -2.553 1.00 90.50 99 ILE A CA 1
ATOM 771 C C . ILE A 1 99 ? -3.787 -1.419 -1.340 1.00 90.50 99 ILE A C 1
ATOM 773 O O . ILE A 1 99 ? -4.086 -1.963 -0.280 1.00 90.50 99 ILE A O 1
ATOM 777 N N . THR A 1 100 ? -2.672 -0.705 -1.467 1.00 88.38 100 THR A N 1
ATOM 778 C CA . THR A 1 100 ? -1.659 -0.626 -0.409 1.00 88.38 100 THR A CA 1
ATOM 779 C C . THR A 1 100 ? -2.029 0.341 0.700 1.00 88.38 100 THR A C 1
ATOM 781 O O . THR A 1 100 ? -1.840 0.002 1.857 1.00 88.38 100 THR A O 1
ATOM 784 N N . VAL A 1 101 ? -2.600 1.508 0.417 1.00 84.19 101 VAL A N 1
ATOM 785 C CA . VAL A 1 101 ? -2.985 2.480 1.453 1.00 84.19 101 VAL A CA 1
ATOM 786 C C . VAL A 1 101 ? -4.311 2.077 2.085 1.00 84.19 101 VAL A C 1
ATOM 788 O O . VAL A 1 101 ? -4.393 1.829 3.286 1.00 84.19 101 VAL A O 1
ATOM 791 N N . LYS A 1 102 ? -5.365 1.959 1.274 1.00 87.62 102 LYS A N 1
ATOM 792 C CA . LYS A 1 102 ? -6.715 1.690 1.775 1.00 87.62 102 LYS A CA 1
ATOM 793 C C . LYS A 1 102 ? -6.853 0.254 2.266 1.00 87.62 102 LYS A C 1
ATOM 795 O O . LYS A 1 102 ? -7.467 0.017 3.304 1.00 87.62 102 LYS A O 1
ATOM 800 N N . GLY A 1 103 ? -6.249 -0.698 1.556 1.00 87.50 103 GLY A N 1
ATOM 801 C CA . GLY A 1 103 ? -6.265 -2.103 1.957 1.00 87.50 103 GLY A CA 1
ATOM 802 C C . GLY A 1 103 ? -5.522 -2.336 3.267 1.00 87.50 103 GLY A C 1
ATOM 803 O O . GLY A 1 103 ? -6.068 -2.990 4.152 1.00 87.50 103 GLY A O 1
ATOM 804 N N . THR A 1 104 ? -4.341 -1.737 3.462 1.00 86.94 104 THR A N 1
ATOM 805 C CA . THR A 1 104 ? -3.637 -1.858 4.752 1.00 86.94 104 THR A CA 1
ATOM 806 C C . THR A 1 104 ? -4.347 -1.138 5.886 1.00 86.94 104 THR A C 1
ATOM 808 O O . THR A 1 104 ? -4.387 -1.680 6.989 1.00 86.94 104 THR A O 1
ATOM 811 N N . HIS A 1 105 ? -4.953 0.024 5.636 1.00 86.12 105 HIS A N 1
ATOM 812 C CA . HIS A 1 105 ? -5.767 0.730 6.625 1.00 86.12 105 HIS A CA 1
ATOM 813 C C . HIS A 1 105 ? -6.928 -0.150 7.115 1.00 86.12 105 HIS A C 1
ATOM 815 O O . HIS A 1 105 ? -7.055 -0.427 8.309 1.00 86.12 105 HIS A O 1
ATOM 821 N N . LEU A 1 106 ? -7.731 -0.678 6.186 1.00 87.12 106 LEU A N 1
ATOM 822 C CA . LEU A 1 106 ? -8.864 -1.549 6.512 1.00 87.12 106 LEU A CA 1
ATOM 823 C C . LEU A 1 106 ? -8.414 -2.852 7.177 1.00 87.12 106 LEU A C 1
ATOM 825 O O . LEU A 1 106 ? -9.042 -3.311 8.133 1.00 87.12 106 LEU A O 1
ATOM 829 N N . ALA A 1 107 ? -7.309 -3.436 6.715 1.00 88.25 107 ALA A N 1
ATOM 830 C CA . ALA A 1 107 ? -6.754 -4.649 7.298 1.00 88.25 107 ALA A CA 1
ATOM 831 C C . ALA A 1 107 ? -6.174 -4.422 8.704 1.00 88.25 107 ALA A C 1
ATOM 833 O O . ALA A 1 107 ? -6.259 -5.317 9.546 1.00 88.25 107 ALA A O 1
ATOM 834 N N . SER A 1 108 ? -5.638 -3.231 8.991 1.00 84.88 108 SER A N 1
ATOM 835 C CA . SER A 1 108 ? -5.151 -2.852 10.325 1.00 84.88 108 SER A CA 1
ATOM 836 C C . SER A 1 108 ? -6.297 -2.709 11.326 1.00 84.88 108 SER A C 1
ATOM 838 O O . SER A 1 108 ? -6.163 -3.112 12.479 1.00 84.88 108 SER A O 1
ATOM 840 N N . HIS A 1 109 ? -7.455 -2.227 10.866 1.00 83.94 109 HIS A N 1
ATOM 841 C CA . HIS A 1 109 ? -8.683 -2.144 11.662 1.00 83.94 109 HIS A CA 1
ATOM 842 C C . HIS A 1 109 ? -9.521 -3.431 11.666 1.00 83.94 109 HIS A C 1
ATOM 844 O O . HIS A 1 109 ? -10.585 -3.458 12.278 1.00 83.94 109 HIS A O 1
ATOM 850 N N . ARG A 1 110 ? -9.076 -4.501 10.987 1.00 83.06 110 ARG A N 1
ATOM 851 C CA . ARG A 1 110 ? -9.864 -5.730 10.760 1.00 83.06 110 ARG A CA 1
ATOM 852 C C . ARG A 1 110 ? -11.257 -5.453 10.171 1.00 83.06 110 ARG A C 1
ATOM 854 O O . ARG A 1 110 ? -12.186 -6.226 10.364 1.00 83.06 110 ARG A O 1
ATOM 861 N N . ALA A 1 111 ? -11.399 -4.375 9.405 1.00 83.44 111 ALA A N 1
ATOM 862 C CA . ALA A 1 111 ? -12.674 -3.953 8.828 1.00 83.44 111 ALA A CA 1
ATOM 863 C C . ALA A 1 111 ? -13.114 -4.822 7.632 1.00 83.44 111 ALA A C 1
ATOM 865 O O . ALA A 1 111 ? -14.269 -4.767 7.221 1.00 83.44 111 ALA A O 1
ATOM 866 N N . LEU A 1 112 ? -12.206 -5.641 7.087 1.00 83.00 112 LEU A N 1
ATOM 867 C CA . LEU A 1 112 ? -12.458 -6.518 5.936 1.00 83.00 112 LEU A CA 1
ATOM 868 C C . LEU A 1 112 ? -13.184 -7.821 6.297 1.00 83.00 112 LEU A C 1
ATOM 870 O O . LEU A 1 112 ? -13.765 -8.460 5.425 1.00 83.00 112 LEU A O 1
ATOM 874 N N . SER A 1 113 ? -13.128 -8.256 7.557 1.00 82.75 113 SER A N 1
ATOM 875 C CA . SER A 1 113 ? -13.790 -9.486 7.992 1.00 82.75 113 SER A CA 1
ATOM 876 C C . SER A 1 113 ? -14.070 -9.474 9.487 1.00 82.75 113 SER A C 1
ATOM 878 O O . SER A 1 113 ? -13.240 -9.038 10.276 1.00 82.75 113 SER A O 1
ATOM 880 N N . GLU A 1 114 ? -15.216 -10.027 9.879 1.00 80.62 114 GLU A N 1
ATOM 881 C CA . GLU A 1 114 ? -15.588 -10.222 11.288 1.00 80.62 114 GLU A CA 1
ATOM 882 C C . GLU A 1 114 ? -14.809 -11.358 11.944 1.00 80.62 114 GLU A C 1
ATOM 884 O O . GLU A 1 114 ? -14.584 -11.357 13.153 1.00 80.62 114 GLU A O 1
ATOM 889 N N . SER A 1 115 ? -14.365 -12.331 11.146 1.00 87.50 115 SER A N 1
ATOM 890 C CA . SER A 1 115 ? -13.608 -13.462 11.660 1.00 87.50 115 SER A CA 1
ATOM 891 C C . SER A 1 115 ? -12.187 -13.039 12.008 1.00 87.50 115 SER A C 1
ATOM 893 O O . SER A 1 115 ? -11.463 -12.464 11.195 1.00 87.50 115 SER A O 1
ATOM 895 N N . GLN A 1 116 ? -11.737 -13.408 13.207 1.00 84.81 116 GLN A N 1
ATOM 896 C CA . GLN A 1 116 ? -10.376 -13.133 13.660 1.00 84.81 116 GLN A CA 1
ATOM 897 C C . GLN A 1 116 ? -9.314 -13.794 12.764 1.00 84.81 116 GLN A C 1
ATOM 899 O O . GLN A 1 116 ? -8.231 -13.234 12.581 1.00 84.81 116 GLN A O 1
ATOM 904 N N . VAL A 1 117 ? -9.611 -14.972 12.205 1.00 90.12 117 VAL A N 1
ATOM 905 C CA . VAL A 1 117 ? -8.697 -15.707 11.316 1.00 90.12 117 VAL A CA 1
ATOM 906 C C . VAL A 1 117 ? -8.559 -14.975 9.984 1.00 90.12 117 VAL A C 1
ATOM 908 O O . VAL A 1 117 ? -7.444 -14.657 9.573 1.00 90.12 117 VAL A O 1
ATOM 911 N N . TRP A 1 118 ? -9.685 -14.632 9.354 1.00 87.81 118 TRP A N 1
ATOM 912 C CA . TRP A 1 118 ? -9.690 -13.870 8.105 1.00 87.81 118 TRP A CA 1
ATOM 913 C C . TRP A 1 118 ? -9.109 -12.470 8.286 1.00 87.81 118 TRP A C 1
ATOM 915 O O . TRP A 1 118 ? -8.351 -12.017 7.437 1.00 87.81 118 TRP A O 1
ATOM 925 N N . GLY A 1 119 ? -9.370 -11.813 9.417 1.00 86.88 119 GLY A N 1
ATOM 926 C CA . GLY A 1 119 ? -8.739 -10.543 9.764 1.00 86.88 119 GLY A CA 1
ATOM 927 C C . GLY A 1 119 ? -7.212 -10.641 9.744 1.00 86.88 119 GLY A C 1
ATOM 928 O O . GLY A 1 119 ? -6.569 -9.855 9.058 1.00 86.88 119 GLY A O 1
ATOM 929 N N . LYS A 1 120 ? -6.630 -11.651 10.412 1.00 89.25 120 LYS A N 1
ATOM 930 C CA . LYS A 1 120 ? -5.172 -11.891 10.394 1.00 89.25 120 LYS A CA 1
ATOM 931 C C . LYS A 1 120 ? -4.647 -12.162 8.983 1.00 89.25 120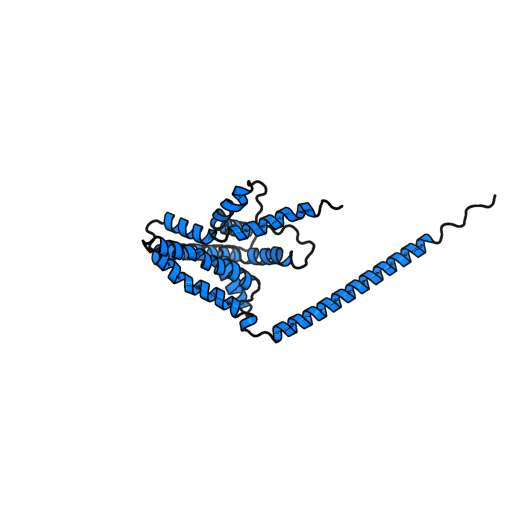 LYS A C 1
ATOM 933 O O . LYS A 1 120 ? -3.604 -11.624 8.623 1.00 89.25 120 LYS A O 1
ATOM 938 N N . PHE A 1 121 ? -5.365 -12.967 8.199 1.00 92.75 121 PHE A N 1
ATOM 939 C CA . PHE A 1 121 ? -5.003 -13.247 6.810 1.00 92.75 121 PHE A CA 1
ATOM 940 C C . PHE A 1 121 ? -4.938 -11.959 5.981 1.00 92.75 121 PHE A C 1
ATOM 942 O O . PHE A 1 121 ? -3.911 -11.684 5.364 1.00 92.75 121 PHE A O 1
ATOM 949 N N . TRP A 1 122 ? -5.986 -11.132 6.026 1.00 92.25 122 TRP A N 1
ATOM 950 C CA . TRP A 1 122 ? -6.029 -9.866 5.294 1.00 92.25 122 TRP A CA 1
ATOM 951 C C . TRP A 1 122 ? -4.945 -8.891 5.761 1.00 92.25 122 TRP A C 1
ATOM 953 O O . TRP A 1 122 ? -4.328 -8.231 4.929 1.00 92.25 122 TRP A O 1
ATOM 963 N N . THR A 1 123 ? -4.655 -8.831 7.065 1.00 91.00 123 THR A N 1
ATOM 964 C CA . THR A 1 123 ? -3.538 -8.038 7.601 1.00 91.00 123 THR A CA 1
ATOM 965 C C . THR A 1 123 ? -2.205 -8.469 6.987 1.00 91.00 123 THR A C 1
ATOM 967 O O . THR A 1 123 ? -1.460 -7.622 6.498 1.00 91.00 123 THR A O 1
ATOM 970 N N . THR A 1 124 ? -1.907 -9.770 6.957 1.00 91.69 124 THR A N 1
ATOM 971 C CA . THR A 1 124 ? -0.679 -10.280 6.331 1.00 91.69 124 THR A CA 1
ATOM 972 C C . THR A 1 124 ? -0.662 -10.017 4.827 1.00 91.69 124 THR A C 1
ATOM 974 O O . THR A 1 124 ? 0.333 -9.518 4.310 1.00 91.69 124 THR A O 1
ATOM 977 N N . PHE A 1 125 ? -1.760 -10.283 4.122 1.00 93.25 125 PHE A N 1
ATOM 978 C CA . PHE A 1 125 ? -1.840 -10.085 2.677 1.00 93.25 125 PHE A CA 1
ATOM 979 C C . PHE A 1 125 ? -1.618 -8.617 2.280 1.00 93.25 125 PHE A C 1
ATOM 981 O O . PHE A 1 125 ? -0.705 -8.312 1.518 1.00 93.25 125 PHE A O 1
ATOM 988 N N . PHE A 1 126 ? -2.381 -7.677 2.838 1.00 91.81 126 PHE A N 1
ATOM 989 C CA . PHE A 1 126 ? -2.251 -6.276 2.441 1.00 91.81 126 PHE A CA 1
ATOM 990 C C . PHE A 1 126 ? -0.947 -5.638 2.936 1.00 91.81 126 PHE A C 1
ATOM 992 O O . PHE A 1 126 ? -0.333 -4.872 2.194 1.00 91.81 126 PHE A O 1
ATOM 999 N N . ILE A 1 127 ? -0.496 -5.936 4.161 1.00 89.12 127 ILE A N 1
ATOM 1000 C CA . ILE A 1 127 ? 0.686 -5.264 4.728 1.00 89.12 127 ILE 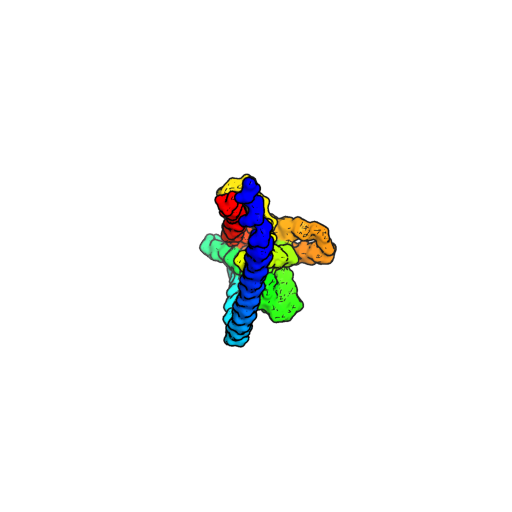A CA 1
ATOM 1001 C C . ILE A 1 127 ? 1.992 -5.923 4.264 1.00 89.12 127 ILE A C 1
ATOM 1003 O O . ILE A 1 127 ? 2.883 -5.219 3.785 1.00 89.12 127 ILE A O 1
ATOM 1007 N N . GLU A 1 128 ? 2.108 -7.251 4.356 1.00 91.31 128 GLU A N 1
ATOM 1008 C CA . GLU A 1 128 ? 3.345 -7.963 3.999 1.00 91.31 128 GLU A CA 1
ATOM 1009 C C . GLU A 1 128 ? 3.445 -8.200 2.488 1.00 91.31 128 GLU A C 1
ATOM 1011 O O . GLU A 1 128 ? 4.479 -7.882 1.903 1.00 91.31 128 GLU A O 1
ATOM 1016 N N . VAL A 1 129 ? 2.381 -8.679 1.831 1.00 92.00 129 VAL A N 1
ATOM 1017 C CA . VAL A 1 129 ? 2.432 -8.996 0.390 1.00 92.00 129 VAL A CA 1
ATOM 1018 C C . VAL A 1 129 ? 2.283 -7.732 -0.464 1.00 92.00 129 VAL A C 1
ATOM 1020 O O . VAL A 1 129 ? 3.169 -7.419 -1.257 1.00 92.00 129 VAL A O 1
ATOM 1023 N N . CYS A 1 130 ? 1.206 -6.956 -0.307 1.00 90.19 130 CYS A N 1
ATOM 1024 C CA . CYS A 1 130 ? 0.956 -5.809 -1.192 1.00 90.19 130 CYS A CA 1
ATOM 1025 C C . CYS A 1 130 ? 1.878 -4.610 -0.895 1.00 90.19 130 CYS A C 1
ATOM 1027 O O . CYS A 1 130 ? 2.490 -4.044 -1.811 1.00 90.19 130 CYS A O 1
ATOM 1029 N N . SER A 1 131 ? 1.993 -4.230 0.381 1.00 86.56 131 SER A N 1
ATOM 1030 C CA . SER A 1 131 ? 2.755 -3.046 0.812 1.00 86.56 131 SER A CA 1
ATOM 1031 C C . SER A 1 131 ? 4.229 -3.318 1.101 1.00 86.56 131 SER A C 1
ATOM 1033 O O . SER A 1 131 ? 5.006 -2.369 1.211 1.00 86.56 131 SER A O 1
ATOM 1035 N N . SER A 1 132 ? 4.644 -4.588 1.147 1.00 89.00 132 SER A N 1
ATOM 1036 C CA . SER A 1 132 ? 6.039 -4.986 1.376 1.00 89.00 132 SER A CA 1
ATOM 1037 C C . SER A 1 132 ? 6.590 -4.508 2.728 1.00 89.00 132 SER A C 1
ATOM 1039 O O . SER A 1 132 ? 7.755 -4.121 2.828 1.00 89.00 132 SER A O 1
ATOM 1041 N N . PHE A 1 133 ? 5.749 -4.514 3.768 1.00 84.88 133 PHE A N 1
ATOM 1042 C CA . PHE A 1 133 ? 6.095 -4.065 5.117 1.00 84.88 133 PHE A CA 1
ATOM 1043 C C . PHE A 1 133 ? 5.750 -5.111 6.184 1.00 84.88 133 PHE A C 1
ATOM 1045 O O . PHE A 1 133 ? 4.952 -6.008 5.951 1.00 84.88 133 PHE A O 1
ATOM 1052 N N . SER A 1 134 ? 6.330 -5.017 7.382 1.00 85.94 134 SER A N 1
ATOM 1053 C CA . SER A 1 134 ? 5.994 -5.948 8.469 1.00 85.94 134 SER A CA 1
ATOM 1054 C C . SER A 1 134 ? 4.577 -5.677 8.986 1.00 85.94 134 SER A C 1
ATOM 1056 O O . SER A 1 134 ? 4.287 -4.555 9.399 1.00 85.94 134 SER A O 1
ATOM 1058 N N . ALA A 1 135 ? 3.704 -6.694 9.019 1.00 84.69 135 ALA A N 1
ATOM 1059 C CA . ALA A 1 135 ? 2.340 -6.548 9.540 1.00 84.69 135 ALA A CA 1
ATOM 1060 C C . ALA A 1 135 ? 2.318 -6.105 11.007 1.00 84.69 135 ALA A C 1
ATOM 1062 O O . ALA A 1 135 ? 1.519 -5.254 11.387 1.00 84.69 135 ALA A O 1
ATOM 1063 N N . GLU A 1 136 ? 3.210 -6.653 11.833 1.00 82.06 136 GLU A N 1
ATOM 1064 C CA . GLU A 1 136 ? 3.273 -6.317 13.255 1.00 82.06 136 GLU A CA 1
ATOM 1065 C C . GLU A 1 136 ? 3.712 -4.863 13.463 1.00 82.06 136 GLU A C 1
ATOM 1067 O O . GLU A 1 136 ? 3.044 -4.107 14.170 1.00 82.06 136 GLU A O 1
ATOM 1072 N N . ALA A 1 137 ? 4.799 -4.450 12.800 1.00 78.31 137 ALA A N 1
ATOM 1073 C CA . ALA A 1 137 ? 5.286 -3.076 12.880 1.00 78.31 137 ALA A CA 1
ATOM 1074 C C . ALA A 1 137 ? 4.302 -2.084 12.241 1.00 78.31 137 ALA A C 1
ATOM 1076 O O . ALA A 1 137 ? 4.118 -0.989 12.762 1.00 78.31 137 ALA A O 1
ATOM 1077 N N . GLY A 1 138 ? 3.646 -2.475 11.145 1.00 74.38 138 GLY A N 1
ATOM 1078 C CA . GLY A 1 138 ? 2.661 -1.667 10.432 1.00 74.38 138 GLY A CA 1
ATOM 1079 C C . GLY A 1 138 ? 1.411 -1.408 11.263 1.00 74.38 138 GLY A C 1
ATOM 1080 O O . GLY A 1 138 ? 1.025 -0.256 11.417 1.00 74.38 138 GLY A O 1
ATOM 1081 N N . VAL A 1 139 ? 0.824 -2.441 11.876 1.00 80.62 139 VAL A N 1
ATOM 1082 C CA . VAL A 1 139 ? -0.346 -2.275 12.755 1.00 80.62 139 VAL A CA 1
ATOM 1083 C C . VAL A 1 139 ? 0.024 -1.496 14.014 1.00 80.62 139 VAL A C 1
ATOM 1085 O O . VAL A 1 139 ? -0.703 -0.586 14.402 1.00 80.62 139 VAL A O 1
ATOM 1088 N N . HIS A 1 140 ? 1.163 -1.800 14.642 1.00 74.62 140 HIS A N 1
ATOM 1089 C CA . HIS A 1 140 ? 1.601 -1.073 15.834 1.00 74.62 140 HIS A CA 1
ATOM 1090 C C . HIS A 1 140 ? 1.905 0.403 15.530 1.00 74.62 140 HIS A C 1
ATOM 1092 O O . HIS A 1 140 ? 1.474 1.289 16.266 1.00 74.62 140 HIS A O 1
ATOM 1098 N N . GLY A 1 141 ? 2.600 0.676 14.423 1.00 67.12 141 GLY A N 1
ATOM 1099 C CA . GLY A 1 141 ? 2.892 2.025 13.943 1.00 67.12 141 GLY A CA 1
ATOM 1100 C C . GLY A 1 141 ? 1.636 2.787 13.526 1.00 67.12 141 GLY A C 1
ATOM 1101 O O . GLY A 1 141 ? 1.499 3.951 13.884 1.00 67.12 141 GLY A O 1
ATOM 1102 N N . HIS A 1 142 ? 0.685 2.128 12.855 1.00 71.25 142 HIS A N 1
ATOM 1103 C CA . HIS A 1 142 ? -0.627 2.692 12.528 1.00 71.25 142 HIS A CA 1
ATOM 1104 C C . HIS A 1 142 ? -1.395 3.055 13.794 1.00 71.25 142 HIS A C 1
ATOM 1106 O O . HIS A 1 142 ? -1.837 4.185 13.925 1.00 71.25 142 HIS A O 1
ATOM 1112 N N . ILE A 1 143 ? -1.468 2.166 14.786 1.00 65.00 143 ILE A N 1
ATOM 1113 C CA . ILE A 1 143 ? -2.101 2.485 16.072 1.00 65.00 143 ILE A CA 1
ATOM 1114 C C . ILE A 1 143 ? -1.407 3.688 16.725 1.00 65.00 143 ILE A C 1
ATOM 1116 O O . ILE A 1 143 ? -2.075 4.616 17.171 1.00 65.00 143 ILE A O 1
ATOM 1120 N N . LYS A 1 144 ? -0.070 3.722 16.725 1.00 59.47 144 LYS A N 1
ATOM 1121 C CA . LYS A 1 144 ? 0.701 4.823 17.315 1.00 59.47 144 LYS A CA 1
ATOM 1122 C C . LYS A 1 144 ? 0.466 6.156 16.588 1.00 59.47 144 LYS A C 1
ATOM 1124 O O . LYS A 1 144 ? 0.213 7.157 17.239 1.00 59.47 144 LYS A O 1
ATOM 1129 N N . MET A 1 145 ? 0.498 6.175 15.256 1.00 53.91 145 MET A N 1
ATOM 1130 C CA . MET A 1 145 ? 0.394 7.380 14.422 1.00 53.91 145 MET A CA 1
ATOM 1131 C C . MET A 1 145 ? -1.056 7.863 14.244 1.00 53.91 145 MET A C 1
ATOM 1133 O O . MET A 1 145 ? -1.333 9.065 14.297 1.00 53.91 145 MET A O 1
ATOM 1137 N N . HIS A 1 146 ? -1.985 6.928 14.036 1.00 58.72 146 HIS A N 1
ATOM 1138 C CA . HIS A 1 146 ? -3.395 7.196 13.763 1.00 58.72 146 HIS A CA 1
ATOM 1139 C C . HIS A 1 146 ? -4.234 7.366 15.041 1.00 58.72 146 HIS A C 1
ATOM 1141 O O . HIS A 1 146 ? -5.248 8.047 15.003 1.00 58.72 146 HIS A O 1
ATOM 1147 N N . HIS A 1 147 ? -3.810 6.838 16.195 1.00 49.06 147 HIS A N 1
ATOM 1148 C CA . HIS A 1 147 ? -4.488 7.118 17.469 1.00 49.06 147 HIS A CA 1
ATOM 1149 C C . HIS A 1 147 ? -3.774 8.143 18.358 1.00 49.06 147 HIS A C 1
ATOM 1151 O O . HIS A 1 147 ? -4.389 8.655 19.291 1.00 49.06 147 HIS A O 1
ATOM 1157 N N . ALA A 1 148 ? -2.542 8.560 18.034 1.00 40.97 148 ALA A N 1
ATOM 1158 C CA . ALA A 1 148 ? -1.948 9.750 18.657 1.00 40.97 148 ALA A CA 1
ATOM 1159 C C . ALA A 1 148 ? -2.749 11.027 18.352 1.00 40.97 148 ALA A C 1
ATOM 1161 O O . ALA A 1 148 ? -2.843 11.903 19.208 1.00 40.97 148 ALA A O 1
ATOM 1162 N N . HIS A 1 149 ? -3.369 11.128 17.168 1.00 40.06 149 HIS A N 1
ATOM 1163 C CA . HIS A 1 149 ? -4.253 12.251 16.842 1.00 40.06 149 HIS A CA 1
ATOM 1164 C C . HIS A 1 149 ? -5.694 12.072 17.351 1.00 40.06 149 HIS A C 1
ATOM 1166 O O . HIS A 1 149 ? -6.441 13.045 17.371 1.00 40.06 149 HIS A O 1
ATOM 1172 N N . THR A 1 150 ? -6.080 10.872 17.807 1.00 41.03 150 THR A N 1
ATOM 1173 C CA . THR A 1 150 ? -7.397 10.593 18.409 1.00 41.03 150 THR A CA 1
ATOM 1174 C C . THR A 1 150 ? -7.302 10.236 19.894 1.00 41.03 150 THR A C 1
ATOM 1176 O O . THR A 1 150 ? -7.967 9.309 20.344 1.00 41.03 150 THR A O 1
ATOM 1179 N N . ASN A 1 151 ? -6.557 11.031 20.674 1.00 35.31 151 ASN A N 1
ATOM 1180 C CA . ASN A 1 151 ? -6.721 11.134 22.134 1.00 35.31 151 ASN A CA 1
ATOM 1181 C C . ASN A 1 151 ? -5.872 10.202 23.034 1.00 35.31 151 ASN A C 1
ATOM 1183 O O . ASN A 1 151 ? -6.365 9.688 24.036 1.00 35.31 151 ASN A O 1
ATOM 1187 N N . VAL A 1 152 ? -4.565 10.066 22.771 1.00 36.19 152 VAL A N 1
ATOM 1188 C CA . VAL A 1 152 ? -3.594 9.742 23.841 1.00 36.19 152 VAL A CA 1
ATOM 1189 C C . VAL A 1 152 ? -2.498 10.807 23.879 1.00 36.19 152 VAL A C 1
ATOM 1191 O O . VAL A 1 152 ? -1.477 10.718 23.194 1.00 36.19 152 VAL A O 1
ATOM 1194 N N . ILE A 1 153 ? -2.715 11.836 24.700 1.00 33.09 153 ILE A N 1
ATOM 1195 C CA . ILE A 1 153 ? -1.689 12.812 25.088 1.00 33.09 153 ILE A CA 1
ATOM 1196 C C . ILE A 1 153 ? -0.569 12.029 25.797 1.00 33.09 153 ILE A C 1
ATOM 1198 O O . ILE A 1 153 ? -0.744 11.606 26.935 1.00 33.09 153 ILE A O 1
ATOM 1202 N N . GLY A 1 154 ? 0.558 11.785 25.113 1.00 39.06 154 GLY A N 1
ATOM 1203 C CA . GLY A 1 154 ? 1.732 11.125 25.708 1.00 39.06 154 GLY A CA 1
ATOM 1204 C C . GLY A 1 154 ? 2.503 10.115 24.846 1.00 39.06 154 GLY A C 1
ATOM 1205 O O . GLY A 1 154 ? 3.551 9.656 25.286 1.00 39.06 154 GLY A O 1
ATOM 1206 N N . LEU A 1 155 ? 2.063 9.769 23.627 1.00 38.25 155 LEU A N 1
ATOM 1207 C CA . LEU A 1 155 ? 2.737 8.727 22.816 1.00 38.25 155 LEU A CA 1
ATOM 1208 C C . LEU A 1 155 ? 3.975 9.184 22.015 1.00 38.25 155 LEU A C 1
ATOM 1210 O O . LEU A 1 155 ? 4.638 8.359 21.377 1.00 38.25 155 LEU A O 1
ATOM 1214 N N . GLY A 1 156 ? 4.337 10.466 22.094 1.00 45.06 156 GLY A N 1
ATOM 1215 C CA . GLY A 1 156 ? 5.543 11.005 21.468 1.00 45.06 156 GLY A CA 1
ATOM 1216 C C . GLY A 1 156 ? 5.561 10.906 19.937 1.00 45.06 156 GLY A C 1
ATOM 1217 O O . GLY A 1 156 ? 4.572 10.593 19.274 1.00 45.06 156 GLY A O 1
ATOM 1218 N N . ASP A 1 157 ? 6.722 11.212 19.368 1.00 45.09 157 ASP A N 1
ATOM 1219 C CA . ASP A 1 157 ? 6.965 11.187 17.930 1.00 45.09 157 ASP A CA 1
ATOM 1220 C C . ASP A 1 157 ? 6.697 9.794 17.323 1.00 45.09 157 ASP A C 1
ATOM 1222 O O . ASP A 1 157 ? 7.250 8.771 17.746 1.00 45.09 157 ASP A O 1
ATOM 1226 N N . SER A 1 158 ? 5.791 9.760 16.346 1.00 46.31 158 SER A N 1
ATOM 1227 C CA . SER A 1 158 ? 5.284 8.537 15.706 1.00 46.31 158 SER A CA 1
ATOM 1228 C C . SER A 1 158 ? 5.893 8.294 14.325 1.00 46.31 158 SER A C 1
ATOM 1230 O O . SER A 1 158 ? 5.502 7.357 13.632 1.00 46.31 158 SER A O 1
ATOM 1232 N N . SER A 1 159 ? 6.875 9.113 13.941 1.00 49.47 159 SER A N 1
ATOM 1233 C CA . SER A 1 159 ? 7.596 8.987 12.680 1.00 49.47 159 SER A CA 1
ATOM 1234 C C . SER A 1 159 ? 8.348 7.652 12.636 1.00 49.47 159 SER A C 1
ATOM 1236 O O . SER A 1 159 ? 9.335 7.466 13.345 1.00 49.47 159 SER A O 1
ATOM 1238 N N . ILE A 1 160 ? 7.922 6.726 11.773 1.00 49.56 160 ILE A N 1
ATOM 1239 C CA . ILE A 1 160 ? 8.632 5.450 11.536 1.00 49.56 160 ILE A CA 1
ATOM 1240 C C . ILE A 1 160 ? 10.010 5.712 10.894 1.00 49.56 160 ILE A C 1
ATOM 1242 O O . ILE A 1 160 ? 10.937 4.915 11.025 1.00 49.56 160 ILE A O 1
ATOM 1246 N N . TRP A 1 161 ? 10.171 6.865 10.233 1.00 45.56 161 TRP A N 1
ATOM 1247 C CA . TRP A 1 161 ? 11.420 7.283 9.611 1.00 45.56 161 TRP A CA 1
ATOM 1248 C C . TRP A 1 161 ? 11.637 8.795 9.743 1.00 45.56 161 TRP A C 1
ATOM 1250 O O . TRP A 1 161 ? 10.769 9.588 9.369 1.00 45.56 161 TRP A O 1
ATOM 1260 N N . LYS A 1 162 ? 12.811 9.193 10.243 1.00 52.88 162 LYS A N 1
ATOM 1261 C CA . LYS A 1 162 ? 13.271 10.585 10.314 1.00 52.88 162 LYS A CA 1
ATOM 1262 C C . LYS A 1 162 ? 14.636 10.707 9.664 1.00 52.88 162 LYS A C 1
ATOM 1264 O O . LYS A 1 162 ? 15.589 10.083 10.117 1.00 52.88 162 LYS A O 1
ATOM 1269 N N . VAL A 1 163 ? 14.746 11.584 8.672 1.00 52.28 163 VAL A N 1
ATOM 1270 C CA . VAL A 1 163 ? 16.047 12.101 8.243 1.00 52.28 163 VAL A CA 1
ATOM 1271 C C . VAL A 1 163 ? 16.006 13.614 8.327 1.00 52.28 163 VAL A C 1
ATOM 1273 O O . VAL A 1 163 ? 15.711 14.314 7.365 1.00 52.28 163 VAL A O 1
ATOM 1276 N N . SER A 1 164 ? 16.296 14.114 9.526 1.00 51.72 164 SER A N 1
ATOM 1277 C CA . SER A 1 164 ? 16.292 15.541 9.868 1.00 51.72 164 SER A CA 1
ATOM 1278 C C . SER A 1 164 ? 17.356 16.364 9.122 1.00 51.72 164 SER A C 1
ATOM 1280 O O . SER A 1 164 ? 17.374 17.582 9.250 1.00 51.72 164 SER A O 1
ATOM 1282 N N . LEU A 1 165 ? 18.242 15.708 8.361 1.00 56.47 165 LEU A N 1
ATOM 1283 C CA . LEU A 1 165 ? 19.381 16.306 7.655 1.00 56.47 165 LEU A CA 1
ATOM 1284 C C . LEU A 1 165 ? 19.176 16.473 6.140 1.00 56.47 165 LEU A C 1
ATOM 1286 O O . LEU A 1 165 ? 20.040 17.043 5.480 1.00 56.47 165 LEU A O 1
ATOM 1290 N N . LEU A 1 166 ? 18.066 15.995 5.563 1.00 62.41 166 LEU A N 1
ATOM 1291 C CA . LEU A 1 166 ? 17.823 16.168 4.127 1.00 62.41 166 LEU A CA 1
ATOM 1292 C C . LEU A 1 166 ? 17.301 17.580 3.814 1.00 62.41 166 LEU A C 1
ATOM 1294 O O . LEU A 1 166 ? 16.379 18.073 4.468 1.00 62.41 166 LEU A O 1
ATOM 1298 N N . LEU A 1 167 ? 17.828 18.205 2.751 1.00 71.06 167 LEU A N 1
ATOM 1299 C CA . LEU A 1 167 ? 17.267 19.445 2.204 1.00 71.06 167 LEU A CA 1
ATOM 1300 C C . LEU A 1 167 ? 15.776 19.259 1.888 1.00 71.06 167 LEU A C 1
ATOM 1302 O O . LEU A 1 167 ? 15.362 18.228 1.357 1.00 71.06 167 LEU A O 1
ATOM 1306 N N . ARG A 1 168 ? 14.975 20.299 2.148 1.00 65.75 168 ARG A N 1
ATOM 1307 C CA . ARG A 1 168 ? 13.505 20.281 2.026 1.00 65.75 168 ARG A CA 1
ATOM 1308 C C . ARG A 1 168 ? 13.007 19.755 0.675 1.00 65.75 168 ARG A C 1
ATOM 1310 O O . ARG A 1 168 ? 12.044 19.001 0.647 1.00 65.75 168 ARG A O 1
ATOM 1317 N N . ILE A 1 169 ? 13.668 20.130 -0.420 1.00 68.06 169 ILE A N 1
ATOM 1318 C CA . ILE A 1 169 ? 13.308 19.693 -1.779 1.00 68.06 169 ILE A CA 1
ATOM 1319 C C . ILE A 1 169 ? 13.576 18.192 -1.953 1.00 68.06 169 ILE A C 1
ATOM 1321 O O . ILE A 1 169 ? 12.725 17.462 -2.453 1.00 68.06 169 ILE A O 1
ATOM 1325 N N . ILE A 1 170 ? 14.725 17.712 -1.475 1.00 71.50 170 ILE A N 1
ATOM 1326 C CA . ILE A 1 170 ? 15.095 16.296 -1.559 1.00 71.50 170 ILE A CA 1
ATOM 1327 C C . ILE A 1 170 ? 14.133 15.462 -0.708 1.00 71.50 170 ILE A C 1
ATOM 1329 O O . ILE A 1 170 ? 13.653 14.426 -1.156 1.00 71.50 170 ILE A O 1
ATOM 1333 N N . TYR A 1 171 ? 13.783 15.940 0.486 1.00 67.00 171 TYR A N 1
ATOM 1334 C CA . TYR A 1 171 ? 12.845 15.245 1.362 1.00 67.00 171 TYR A CA 1
ATOM 1335 C C . TYR A 1 171 ? 11.418 15.204 0.795 1.00 67.00 171 TYR A C 1
ATOM 1337 O O . TYR A 1 171 ? 10.760 14.178 0.900 1.00 67.00 171 TYR A O 1
ATOM 1345 N N . LEU A 1 172 ? 10.939 16.287 0.171 1.00 67.31 172 LEU A N 1
ATOM 1346 C CA . LEU A 1 172 ? 9.558 16.366 -0.317 1.00 67.31 172 LEU A CA 1
ATOM 1347 C C . LEU A 1 172 ? 9.344 15.658 -1.665 1.00 67.31 172 LEU A C 1
ATOM 1349 O O . LEU A 1 172 ? 8.258 15.136 -1.891 1.00 67.31 172 LEU A O 1
ATOM 1353 N N . PHE A 1 173 ? 10.351 15.632 -2.546 1.00 70.75 173 PHE A N 1
ATOM 1354 C CA . PHE A 1 173 ? 10.185 15.160 -3.930 1.00 70.75 173 PHE A CA 1
ATOM 1355 C C . PHE A 1 173 ? 11.025 13.934 -4.290 1.00 70.75 173 PHE A C 1
ATOM 1357 O O . PHE A 1 173 ? 10.576 13.104 -5.074 1.00 70.75 173 PHE A O 1
ATOM 1364 N N . ILE A 1 174 ? 12.218 13.778 -3.706 1.00 74.25 174 ILE A N 1
ATOM 1365 C CA . ILE A 1 174 ? 13.140 12.684 -4.061 1.00 74.25 174 ILE A CA 1
ATOM 1366 C C . ILE A 1 174 ? 13.024 11.504 -3.093 1.00 74.25 174 ILE A C 1
ATOM 1368 O O . ILE A 1 174 ? 12.960 10.356 -3.524 1.00 74.25 174 ILE A O 1
ATOM 1372 N N . ALA A 1 175 ? 12.926 11.760 -1.787 1.00 69.62 175 ALA A N 1
ATOM 1373 C CA . ALA A 1 175 ? 12.721 10.711 -0.788 1.00 69.62 175 ALA A CA 1
ATOM 1374 C C . ALA A 1 175 ? 11.466 9.842 -1.044 1.00 69.62 175 ALA A C 1
ATOM 1376 O O . ALA A 1 175 ? 11.562 8.627 -0.862 1.00 69.62 175 ALA A O 1
ATOM 1377 N N . PRO A 1 176 ? 10.331 10.384 -1.537 1.00 73.38 176 PRO A N 1
ATOM 1378 C CA . PRO A 1 176 ? 9.189 9.570 -1.940 1.00 73.38 176 PRO A CA 1
ATOM 1379 C C . PRO A 1 176 ? 9.507 8.546 -3.032 1.00 73.38 176 PRO A C 1
ATOM 1381 O O . PRO A 1 176 ? 9.018 7.417 -2.973 1.00 73.38 176 PRO A O 1
ATOM 1384 N N . LEU A 1 177 ? 10.361 8.888 -3.998 1.00 76.12 177 LEU A N 1
ATOM 1385 C CA . LEU A 1 177 ? 10.755 7.971 -5.072 1.00 76.12 177 LEU A CA 1
ATOM 1386 C C . LEU A 1 177 ? 11.590 6.795 -4.551 1.00 76.12 177 LEU A C 1
ATOM 1388 O O . LEU A 1 177 ? 11.562 5.712 -5.128 1.00 76.12 177 LEU A O 1
ATOM 1392 N N . ALA A 1 178 ? 12.295 6.986 -3.434 1.00 78.31 178 ALA A N 1
ATOM 1393 C CA . ALA A 1 178 ? 13.064 5.936 -2.778 1.00 78.31 178 ALA A CA 1
ATOM 1394 C C . ALA A 1 178 ? 12.212 5.044 -1.855 1.00 78.31 178 ALA A C 1
ATOM 1396 O O . ALA A 1 178 ? 12.660 3.957 -1.486 1.00 78.31 178 ALA A O 1
ATOM 1397 N N . LEU A 1 179 ? 10.986 5.450 -1.493 1.00 76.88 179 LEU A N 1
ATOM 1398 C CA . LEU A 1 179 ? 10.141 4.694 -0.560 1.00 76.88 179 LEU A CA 1
ATOM 1399 C C . LEU A 1 179 ? 9.881 3.241 -0.984 1.00 76.88 179 LEU A C 1
ATOM 1401 O O . LEU A 1 179 ? 10.009 2.371 -0.128 1.00 76.88 179 LEU A O 1
ATOM 1405 N N . PRO A 1 180 ? 9.608 2.909 -2.260 1.00 82.19 180 PRO A N 1
ATOM 1406 C CA . PRO A 1 180 ? 9.429 1.514 -2.664 1.00 82.19 180 PRO A CA 1
ATOM 1407 C C . PRO A 1 180 ? 10.642 0.613 -2.385 1.00 82.19 180 PRO A C 1
ATOM 1409 O O . PRO A 1 180 ? 10.464 -0.590 -2.210 1.00 82.19 180 PRO A O 1
ATOM 1412 N N . VAL A 1 181 ? 11.849 1.188 -2.312 1.00 84.38 181 VAL A N 1
ATOM 1413 C CA . VAL A 1 181 ? 13.092 0.483 -1.958 1.00 84.38 181 VAL A CA 1
ATOM 1414 C C . VAL A 1 181 ? 13.328 0.508 -0.446 1.00 84.38 181 VAL A C 1
ATOM 1416 O O . VAL A 1 181 ? 13.716 -0.497 0.139 1.00 84.38 181 VAL A O 1
ATOM 1419 N N . ILE A 1 182 ? 13.068 1.640 0.209 1.00 78.56 182 ILE A N 1
ATOM 1420 C CA . ILE A 1 182 ? 13.304 1.822 1.647 1.00 78.56 182 ILE A CA 1
ATOM 1421 C C . ILE A 1 182 ? 12.319 1.001 2.488 1.00 78.56 182 ILE A C 1
ATOM 1423 O O . ILE A 1 182 ? 12.731 0.388 3.469 1.00 78.56 182 ILE A O 1
ATOM 1427 N N . THR A 1 183 ? 11.038 0.956 2.120 1.00 80.25 183 THR A N 1
ATOM 1428 C CA . THR A 1 183 ? 9.978 0.264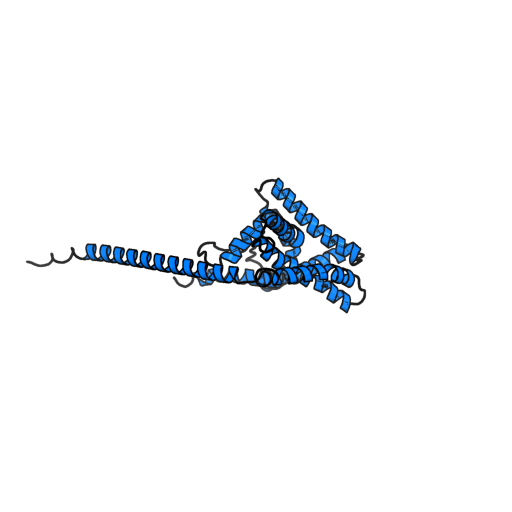 2.874 1.00 80.25 183 THR A CA 1
ATOM 1429 C C . THR A 1 183 ? 10.327 -1.187 3.232 1.00 80.25 183 THR A C 1
ATOM 1431 O O . THR A 1 183 ? 10.294 -1.505 4.423 1.00 80.25 183 THR A O 1
ATOM 1434 N N . PRO A 1 184 ? 10.726 -2.065 2.290 1.00 81.50 184 PRO A N 1
ATOM 1435 C CA . PRO A 1 184 ? 11.117 -3.431 2.640 1.00 81.50 184 PRO A CA 1
ATOM 1436 C C . PRO A 1 184 ? 12.392 -3.490 3.498 1.00 81.50 184 PRO A C 1
ATOM 1438 O O . PRO A 1 184 ? 12.488 -4.328 4.394 1.00 81.50 184 PRO A O 1
ATOM 1441 N N . LEU A 1 185 ? 13.350 -2.574 3.310 1.00 81.94 185 LEU A N 1
ATOM 1442 C CA . LEU A 1 185 ? 14.554 -2.513 4.151 1.00 81.94 185 LEU A CA 1
ATOM 1443 C C . LEU A 1 185 ? 14.218 -2.143 5.601 1.00 81.94 185 LEU A C 1
ATOM 1445 O O . LEU A 1 185 ? 14.720 -2.761 6.541 1.00 81.94 185 LEU A O 1
ATOM 1449 N N . VAL A 1 186 ? 13.335 -1.161 5.792 1.00 77.88 186 VAL A N 1
ATOM 1450 C CA . VAL A 1 186 ? 12.844 -0.754 7.115 1.00 77.88 186 VAL A CA 1
ATOM 1451 C C . VAL A 1 186 ? 12.016 -1.873 7.743 1.00 77.88 186 VAL A C 1
ATOM 1453 O O . VAL A 1 186 ? 12.164 -2.143 8.935 1.00 77.88 186 VAL A O 1
ATOM 1456 N N . ALA A 1 187 ? 11.214 -2.588 6.948 1.00 79.38 187 ALA A N 1
ATOM 1457 C CA . ALA A 1 187 ? 10.496 -3.768 7.415 1.00 79.38 187 ALA A CA 1
ATOM 1458 C C . ALA A 1 187 ? 11.457 -4.795 8.026 1.00 79.38 187 ALA A C 1
ATOM 1460 O O . ALA A 1 187 ? 11.210 -5.270 9.132 1.00 79.38 187 ALA A O 1
ATOM 1461 N N . PHE A 1 188 ? 12.583 -5.077 7.363 1.00 80.75 188 PHE A N 1
ATOM 1462 C CA . PHE A 1 188 ? 13.601 -5.997 7.876 1.00 80.75 188 PHE A CA 1
ATOM 1463 C C . PHE A 1 188 ? 14.351 -5.453 9.093 1.00 80.75 188 PHE A C 1
ATOM 1465 O O . PHE A 1 188 ? 14.666 -6.215 10.007 1.00 80.75 188 PHE A O 1
ATOM 1472 N N . ALA A 1 189 ? 14.588 -4.142 9.168 1.00 80.38 189 ALA A N 1
ATOM 1473 C CA . ALA A 1 189 ? 15.173 -3.529 10.358 1.00 80.38 189 ALA A CA 1
ATOM 1474 C C . ALA A 1 189 ? 14.292 -3.737 11.607 1.00 80.38 189 ALA A C 1
ATOM 1476 O O . ALA A 1 189 ? 14.821 -4.008 12.686 1.00 80.38 189 ALA A O 1
ATOM 1477 N N . HIS A 1 190 ? 12.963 -3.698 11.455 1.00 76.62 190 HIS A N 1
ATOM 1478 C CA . HIS A 1 190 ? 12.008 -3.960 12.539 1.00 76.62 190 HIS A CA 1
ATOM 1479 C C . HIS A 1 190 ? 11.896 -5.436 12.956 1.00 76.62 190 HIS A C 1
ATOM 1481 O O . HIS A 1 190 ? 11.298 -5.730 13.993 1.00 76.62 190 HIS A O 1
ATOM 1487 N N . LEU A 1 191 ? 12.482 -6.366 12.194 1.00 79.06 191 LEU A N 1
ATOM 1488 C CA . LEU A 1 191 ? 12.507 -7.794 12.528 1.00 79.06 191 LEU A CA 1
ATOM 1489 C C . LEU A 1 191 ? 13.627 -8.162 13.519 1.00 79.06 191 LEU A C 1
ATOM 1491 O O . LEU A 1 191 ? 13.626 -9.275 14.050 1.00 79.06 191 LEU A O 1
ATOM 1495 N N . LYS A 1 192 ? 14.572 -7.251 13.803 1.00 78.31 192 LYS A N 1
ATOM 1496 C CA . LYS A 1 192 ? 15.656 -7.495 14.769 1.00 78.31 192 LYS A CA 1
ATOM 1497 C C . LYS A 1 192 ? 15.084 -7.785 16.164 1.00 78.31 192 LYS A C 1
ATOM 1499 O O . LYS A 1 192 ? 14.314 -6.996 16.700 1.00 78.31 192 LYS A O 1
ATOM 1504 N N . GLY A 1 193 ? 15.478 -8.917 16.750 1.00 77.19 193 GLY A N 1
ATOM 1505 C CA . GLY A 1 193 ? 15.034 -9.341 18.086 1.00 77.19 193 GLY A CA 1
ATOM 1506 C C . GLY A 1 193 ? 13.647 -9.996 18.137 1.00 77.19 193 GLY A C 1
ATOM 1507 O O . GLY A 1 193 ? 13.124 -10.212 19.227 1.00 77.19 193 GLY A O 1
ATOM 1508 N N . ARG A 1 194 ? 13.035 -10.318 16.986 1.00 83.94 194 ARG A N 1
ATOM 1509 C CA . ARG A 1 194 ? 11.749 -11.033 16.905 1.00 83.94 194 ARG A CA 1
ATOM 1510 C C . ARG A 1 194 ? 11.939 -12.541 16.723 1.00 83.94 194 ARG A C 1
ATOM 1512 O O . ARG A 1 194 ? 13.006 -13.007 16.332 1.00 83.94 194 ARG A O 1
ATOM 1519 N N . ALA A 1 195 ? 10.880 -13.309 16.990 1.00 87.19 195 ALA A N 1
ATOM 1520 C CA . ALA A 1 195 ? 10.883 -14.758 16.799 1.00 87.19 195 ALA A CA 1
ATOM 1521 C C . ALA A 1 195 ? 11.182 -15.123 15.334 1.00 87.19 195 ALA A C 1
ATOM 1523 O O . ALA A 1 195 ? 10.559 -14.571 14.425 1.00 87.19 195 ALA A O 1
ATOM 1524 N N . LEU A 1 196 ? 12.078 -16.092 15.105 1.00 86.12 196 LEU A N 1
ATOM 1525 C CA . LEU A 1 196 ? 12.527 -16.491 13.760 1.00 86.12 196 LEU A CA 1
ATOM 1526 C C . LEU A 1 196 ? 11.371 -16.823 12.809 1.00 86.12 196 LEU A C 1
ATOM 1528 O O . LEU A 1 196 ? 11.421 -16.466 11.637 1.00 86.12 196 LEU A O 1
ATOM 1532 N N . VAL A 1 197 ? 10.297 -17.432 13.317 1.00 87.06 197 VAL A N 1
ATOM 1533 C CA . VAL A 1 197 ? 9.097 -17.753 12.528 1.00 87.06 197 VAL A CA 1
ATOM 1534 C C . VAL A 1 197 ? 8.456 -16.496 11.925 1.00 87.06 197 VAL A C 1
ATOM 1536 O O . VAL A 1 197 ? 8.073 -16.499 10.757 1.00 87.06 197 VAL A O 1
ATOM 1539 N N . LEU A 1 198 ? 8.373 -15.399 12.687 1.00 84.31 198 LEU A N 1
ATOM 1540 C CA . LEU A 1 198 ? 7.824 -14.124 12.209 1.00 84.31 198 LEU A CA 1
ATOM 1541 C C . LEU A 1 198 ? 8.749 -13.466 11.185 1.00 84.31 198 LEU A C 1
ATOM 1543 O O . LEU A 1 198 ? 8.270 -12.893 10.204 1.00 84.31 198 LEU A O 1
ATOM 1547 N N . VAL A 1 199 ? 10.063 -13.577 11.397 1.00 87.25 199 VAL A N 1
ATOM 1548 C CA . VAL A 1 199 ? 11.072 -13.063 10.465 1.00 87.25 199 VAL A CA 1
ATOM 1549 C C . VAL A 1 199 ? 10.961 -13.778 9.125 1.00 87.25 199 VAL A C 1
ATOM 1551 O O . VAL A 1 199 ? 10.777 -13.126 8.101 1.00 87.25 199 VAL A O 1
ATOM 1554 N N . ILE A 1 200 ? 10.991 -15.113 9.142 1.00 89.00 200 ILE A N 1
ATOM 1555 C CA . ILE A 1 200 ? 10.895 -15.944 7.939 1.00 89.00 200 ILE A CA 1
ATOM 1556 C C . ILE A 1 200 ? 9.578 -15.672 7.216 1.00 89.00 200 ILE A C 1
ATOM 1558 O O . ILE A 1 200 ? 9.596 -15.408 6.017 1.00 89.00 200 ILE A O 1
ATOM 1562 N N . ARG A 1 201 ? 8.443 -15.650 7.932 1.00 90.94 201 ARG A N 1
ATOM 1563 C CA . ARG A 1 201 ? 7.142 -15.335 7.326 1.00 90.94 201 ARG A CA 1
ATOM 1564 C C . ARG A 1 201 ? 7.166 -13.980 6.624 1.00 90.94 201 ARG A C 1
ATOM 1566 O O . ARG A 1 201 ? 6.790 -13.906 5.462 1.00 90.94 201 ARG A O 1
ATOM 1573 N N . THR A 1 202 ? 7.635 -12.934 7.305 1.00 88.81 202 THR A N 1
ATOM 1574 C CA . THR A 1 202 ? 7.656 -11.577 6.743 1.00 88.81 202 THR A CA 1
ATOM 1575 C C . THR A 1 202 ? 8.547 -11.517 5.504 1.00 88.81 202 THR A C 1
ATOM 1577 O O . THR A 1 202 ? 8.131 -10.982 4.483 1.00 88.81 202 THR A O 1
ATOM 1580 N N . VAL A 1 203 ? 9.747 -12.104 5.556 1.00 90.38 203 VAL A N 1
ATOM 1581 C CA . VAL A 1 203 ? 10.669 -12.147 4.409 1.00 90.38 203 VAL A CA 1
ATOM 1582 C C . VAL A 1 203 ? 10.042 -12.886 3.226 1.00 90.38 203 VAL A C 1
ATOM 1584 O O . VAL A 1 203 ? 10.086 -12.378 2.107 1.00 90.38 203 VAL A O 1
ATOM 1587 N N . LEU A 1 204 ? 9.412 -14.039 3.465 1.00 93.00 204 LEU A N 1
ATOM 1588 C CA . LEU A 1 204 ? 8.751 -14.816 2.417 1.00 93.00 204 LEU A CA 1
ATOM 1589 C C . LEU A 1 204 ? 7.561 -14.067 1.808 1.00 93.00 204 LEU A C 1
ATOM 1591 O O . LEU A 1 204 ? 7.437 -14.034 0.589 1.00 93.00 204 LEU A O 1
ATOM 1595 N N . MET A 1 205 ? 6.712 -13.438 2.623 1.00 94.06 205 MET A N 1
ATOM 1596 C CA . MET A 1 205 ? 5.523 -12.721 2.143 1.00 94.06 205 MET A CA 1
ATOM 1597 C C . MET A 1 205 ? 5.885 -11.433 1.394 1.00 94.06 205 MET A C 1
ATOM 1599 O O . MET A 1 205 ? 5.328 -11.165 0.329 1.00 94.06 205 MET A O 1
ATOM 1603 N N . VAL A 1 206 ? 6.867 -10.675 1.893 1.00 91.62 206 VAL A N 1
ATOM 1604 C CA . VAL A 1 206 ? 7.407 -9.492 1.203 1.00 91.62 206 VAL A CA 1
ATOM 1605 C C . VAL A 1 206 ? 8.075 -9.895 -0.112 1.00 91.62 206 VAL A C 1
ATOM 1607 O O . VAL A 1 206 ? 7.827 -9.274 -1.146 1.00 91.62 206 VAL A O 1
ATOM 1610 N N . GLY A 1 207 ? 8.886 -10.958 -0.089 1.00 91.88 207 GLY A N 1
ATOM 1611 C CA . GLY A 1 207 ? 9.523 -11.516 -1.280 1.00 91.88 207 GLY A CA 1
ATOM 1612 C C . GLY A 1 207 ? 8.502 -11.976 -2.317 1.00 91.88 207 GLY A C 1
ATOM 1613 O O . GLY A 1 207 ? 8.622 -11.618 -3.484 1.00 91.88 207 GLY A O 1
ATOM 1614 N N . LEU A 1 208 ? 7.454 -12.685 -1.888 1.00 94.81 208 LEU A N 1
ATOM 1615 C CA . LEU A 1 208 ? 6.349 -13.123 -2.741 1.00 94.81 208 LEU A CA 1
ATOM 1616 C C . LEU A 1 208 ? 5.635 -11.937 -3.400 1.00 94.81 208 LEU A C 1
ATOM 1618 O O . LEU A 1 208 ? 5.368 -11.971 -4.601 1.00 94.81 208 LEU A O 1
ATOM 1622 N N . GLY A 1 209 ? 5.354 -10.875 -2.645 1.00 92.25 209 GLY A N 1
ATOM 1623 C CA . GLY A 1 209 ? 4.715 -9.667 -3.166 1.00 92.25 209 GLY A CA 1
ATOM 1624 C C . GLY A 1 209 ? 5.556 -8.943 -4.217 1.00 92.25 209 GLY A C 1
ATOM 1625 O O . GLY A 1 209 ? 5.072 -8.636 -5.306 1.00 92.25 209 GLY A O 1
ATOM 1626 N N . LEU A 1 210 ? 6.840 -8.718 -3.928 1.00 91.50 210 LEU A N 1
ATOM 1627 C CA . LEU A 1 210 ? 7.755 -8.055 -4.863 1.00 91.50 210 LEU A CA 1
ATOM 1628 C C . LEU A 1 210 ? 8.019 -8.913 -6.106 1.00 91.50 210 LEU A C 1
ATOM 1630 O O . LEU A 1 210 ? 7.993 -8.397 -7.223 1.00 91.50 210 LEU A O 1
ATOM 1634 N N . TYR A 1 211 ? 8.230 -10.218 -5.922 1.00 93.44 211 TYR A N 1
ATOM 1635 C CA . TYR A 1 211 ? 8.467 -11.151 -7.019 1.00 93.44 211 TYR A CA 1
ATOM 1636 C C . TYR A 1 211 ? 7.242 -11.290 -7.920 1.00 93.44 211 TYR A C 1
ATOM 1638 O O . TYR A 1 211 ? 7.380 -11.187 -9.133 1.00 93.44 211 TYR A O 1
ATOM 1646 N N . SER A 1 212 ? 6.045 -11.472 -7.354 1.00 93.12 212 SER A N 1
ATOM 1647 C CA . SER A 1 212 ? 4.812 -11.582 -8.146 1.00 93.12 212 SER A CA 1
ATOM 1648 C C . SER A 1 212 ? 4.547 -10.317 -8.961 1.00 93.12 212 SER A C 1
ATOM 1650 O O . SER A 1 212 ? 4.248 -10.409 -10.150 1.00 93.12 212 SER A O 1
ATOM 1652 N N . GLN A 1 213 ? 4.739 -9.130 -8.374 1.00 91.56 213 GLN A N 1
ATOM 1653 C CA . GLN A 1 213 ? 4.593 -7.871 -9.102 1.00 91.56 213 GLN A CA 1
ATOM 1654 C C . GLN A 1 213 ? 5.621 -7.739 -10.237 1.00 91.56 213 GLN A C 1
ATOM 1656 O O . GLN A 1 213 ? 5.256 -7.331 -11.341 1.00 91.56 213 GLN A O 1
ATOM 1661 N N . LEU A 1 214 ? 6.887 -8.091 -9.994 1.00 92.25 214 LEU A N 1
ATOM 1662 C CA . LEU A 1 214 ? 7.932 -8.067 -11.020 1.00 92.25 214 LEU A CA 1
ATOM 1663 C C . LEU A 1 214 ? 7.651 -9.083 -12.136 1.00 92.25 214 LEU A C 1
ATOM 1665 O O . LEU A 1 214 ? 7.771 -8.762 -13.317 1.00 92.25 214 LEU A O 1
ATOM 1669 N N . TRP A 1 215 ? 7.227 -10.290 -11.765 1.00 93.94 215 TRP A N 1
ATOM 1670 C CA . TRP A 1 215 ? 6.864 -11.350 -12.698 1.00 93.94 215 TRP A CA 1
ATOM 1671 C C . TRP A 1 215 ? 5.718 -10.916 -13.616 1.00 93.94 215 TRP A C 1
ATOM 1673 O O . TRP A 1 215 ? 5.802 -11.145 -14.822 1.00 93.94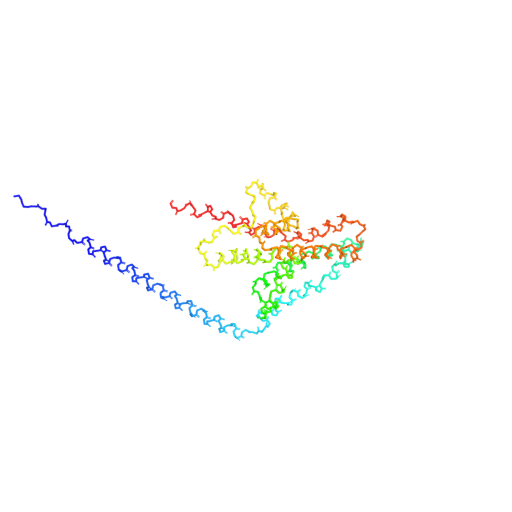 215 TRP A O 1
ATOM 1683 N N . LEU A 1 216 ? 4.700 -10.231 -13.079 1.00 92.38 216 LEU A N 1
ATOM 1684 C CA . LEU A 1 216 ? 3.597 -9.675 -13.868 1.00 92.38 216 LEU A CA 1
ATOM 1685 C C . LEU A 1 216 ? 4.080 -8.608 -14.861 1.00 92.38 216 LEU A C 1
ATOM 1687 O O . LEU A 1 216 ? 3.676 -8.644 -16.019 1.00 92.38 216 LEU A O 1
ATOM 1691 N N . HIS A 1 217 ? 4.991 -7.712 -14.466 1.00 91.00 217 HIS A N 1
ATOM 1692 C CA . HIS A 1 217 ? 5.556 -6.733 -15.406 1.00 91.00 217 HIS A CA 1
ATOM 1693 C C . HIS A 1 217 ? 6.301 -7.425 -16.556 1.00 91.00 217 HIS A C 1
ATOM 1695 O O . HIS A 1 217 ? 6.137 -7.062 -17.715 1.00 91.00 217 HIS A O 1
ATOM 1701 N N . ILE A 1 218 ? 7.102 -8.449 -16.268 1.00 91.81 218 ILE A N 1
ATOM 1702 C CA . ILE A 1 218 ? 7.893 -9.119 -17.308 1.00 91.81 218 ILE A CA 1
ATOM 1703 C C . ILE A 1 218 ? 6.993 -9.938 -18.240 1.00 91.81 218 ILE A C 1
ATOM 1705 O O . ILE A 1 218 ? 7.078 -9.797 -19.458 1.00 91.81 218 ILE A O 1
ATOM 1709 N N . ASN A 1 219 ? 6.124 -10.779 -17.677 1.00 92.00 219 ASN A N 1
ATOM 1710 C CA . ASN A 1 219 ? 5.387 -11.781 -18.449 1.00 92.00 219 ASN A CA 1
ATOM 1711 C C . ASN A 1 219 ? 4.068 -11.261 -19.028 1.00 92.00 219 ASN A C 1
ATOM 1713 O O . ASN A 1 219 ? 3.669 -11.714 -20.095 1.00 92.00 219 ASN A O 1
ATOM 1717 N N . VAL A 1 220 ? 3.389 -10.325 -18.354 1.00 91.00 220 VAL A N 1
ATOM 1718 C CA . VAL A 1 220 ? 2.092 -9.794 -18.816 1.00 91.00 220 VAL A CA 1
ATOM 1719 C C . VAL A 1 220 ? 2.282 -8.507 -19.608 1.00 91.00 220 VAL A C 1
ATOM 1721 O O . VAL A 1 220 ? 1.705 -8.361 -20.680 1.00 91.00 220 VAL A O 1
ATOM 1724 N N . SER A 1 221 ? 3.117 -7.587 -19.118 1.00 88.62 221 SER A N 1
ATOM 1725 C CA . SER A 1 221 ? 3.369 -6.312 -19.805 1.00 88.62 221 SER A CA 1
ATOM 1726 C C . SER A 1 221 ? 4.460 -6.397 -20.878 1.00 88.62 221 SER A C 1
ATOM 1728 O O . SER A 1 221 ? 4.707 -5.418 -21.571 1.00 88.62 221 SER A O 1
ATOM 1730 N N . GLY A 1 222 ? 5.123 -7.546 -21.045 1.00 87.31 222 GLY A N 1
ATOM 1731 C CA . GLY A 1 222 ? 6.034 -7.789 -22.169 1.00 87.31 222 GLY A CA 1
ATOM 1732 C C . GLY A 1 222 ? 7.339 -6.985 -22.134 1.00 87.31 222 GLY A C 1
ATOM 1733 O O . GLY A 1 222 ? 7.973 -6.786 -23.175 1.00 87.31 222 GLY A O 1
ATOM 1734 N N . PHE A 1 223 ? 7.770 -6.513 -20.959 1.00 88.06 223 PHE A N 1
ATOM 1735 C CA . PHE A 1 223 ? 9.042 -5.803 -20.827 1.00 88.06 223 PHE A CA 1
ATOM 1736 C C . PHE A 1 223 ? 10.219 -6.720 -21.191 1.00 88.06 223 PHE A C 1
ATOM 1738 O O . PHE A 1 223 ? 10.494 -7.707 -20.515 1.00 88.06 223 PHE A O 1
ATOM 1745 N N . ARG A 1 224 ? 10.976 -6.348 -22.232 1.00 84.88 224 ARG A N 1
ATOM 1746 C CA . ARG A 1 224 ? 12.162 -7.101 -22.691 1.00 84.88 224 ARG A CA 1
ATOM 1747 C C . ARG A 1 224 ? 13.368 -6.990 -21.759 1.00 84.88 224 ARG A C 1
ATOM 1749 O O . ARG A 1 224 ? 14.227 -7.863 -21.761 1.00 84.88 224 ARG A O 1
ATOM 1756 N N . SER A 1 225 ? 13.461 -5.899 -20.999 1.00 89.38 225 SER A N 1
ATOM 1757 C CA . SER A 1 225 ? 14.578 -5.628 -20.092 1.00 89.38 225 SER A CA 1
ATOM 1758 C C . SER A 1 225 ? 14.120 -5.675 -18.640 1.00 89.38 225 SER A C 1
ATOM 1760 O O . SER A 1 225 ? 13.213 -4.937 -18.248 1.00 89.38 225 SER A O 1
ATOM 1762 N N . MET A 1 226 ? 14.815 -6.482 -17.832 1.00 90.00 226 MET A N 1
ATOM 1763 C CA . MET A 1 226 ? 14.608 -6.590 -16.382 1.00 90.00 226 MET A CA 1
ATOM 1764 C C . MET A 1 226 ? 14.695 -5.222 -15.691 1.00 90.00 226 MET A C 1
ATOM 1766 O O . MET A 1 226 ? 13.882 -4.902 -14.829 1.00 90.00 226 MET A O 1
ATOM 1770 N N . HIS A 1 227 ? 15.646 -4.378 -16.102 1.00 89.31 227 HIS A N 1
ATOM 1771 C CA . HIS A 1 227 ? 15.836 -3.052 -15.511 1.00 89.31 227 HIS A CA 1
ATOM 1772 C C . HIS A 1 227 ? 14.672 -2.105 -15.816 1.00 89.31 227 HIS A C 1
ATOM 1774 O O . HIS A 1 227 ? 14.275 -1.327 -14.953 1.00 89.31 227 HIS A O 1
ATOM 1780 N N . SER A 1 228 ? 14.100 -2.191 -17.019 1.00 89.06 228 SER A N 1
ATOM 1781 C CA . SER A 1 228 ? 12.943 -1.377 -17.403 1.00 89.06 228 SER A CA 1
ATOM 1782 C C . SER A 1 228 ? 11.682 -1.808 -16.649 1.00 89.06 228 SER A C 1
ATOM 1784 O O . SER A 1 228 ? 10.972 -0.951 -16.124 1.00 89.06 228 SER A O 1
ATOM 1786 N N . ALA A 1 229 ? 11.465 -3.120 -16.499 1.00 91.50 229 ALA A N 1
ATOM 1787 C CA . ALA A 1 229 ? 10.382 -3.663 -15.679 1.00 91.50 229 ALA A CA 1
ATOM 1788 C C . ALA A 1 229 ? 10.509 -3.223 -14.211 1.00 91.50 229 ALA A C 1
ATOM 1790 O O . ALA A 1 229 ? 9.542 -2.741 -13.623 1.00 91.50 229 ALA A O 1
ATOM 1791 N N . LEU A 1 230 ? 11.715 -3.324 -13.637 1.00 91.44 230 LEU A N 1
ATOM 1792 C CA . LEU A 1 230 ? 11.992 -2.892 -12.268 1.00 91.44 230 LEU A CA 1
ATOM 1793 C C . LEU A 1 230 ? 11.749 -1.387 -12.096 1.00 91.44 230 LEU A C 1
ATOM 1795 O O . LEU A 1 230 ? 11.098 -0.974 -11.140 1.00 91.44 230 LEU A O 1
ATOM 1799 N N . PHE A 1 231 ? 12.237 -0.564 -13.026 1.00 90.25 231 PHE A N 1
ATOM 1800 C CA . PHE A 1 231 ? 12.033 0.882 -12.983 1.00 90.25 231 PHE A CA 1
ATOM 1801 C C . PHE A 1 231 ? 10.546 1.246 -13.060 1.00 90.25 231 PHE A C 1
ATOM 1803 O O . PHE A 1 231 ? 10.068 2.027 -12.240 1.00 90.25 231 PHE A O 1
ATOM 1810 N N . CYS A 1 232 ? 9.798 0.641 -13.989 1.00 90.19 232 CYS A N 1
ATOM 1811 C CA . CYS A 1 232 ? 8.359 0.860 -14.127 1.00 90.19 232 CYS A CA 1
ATOM 1812 C C . CYS A 1 232 ? 7.596 0.429 -12.865 1.00 90.19 232 CYS A C 1
ATOM 1814 O O . CYS A 1 232 ? 6.769 1.185 -12.354 1.00 90.19 232 CYS A O 1
ATOM 1816 N N . MET A 1 233 ? 7.944 -0.729 -12.296 1.00 92.19 233 MET A N 1
ATOM 1817 C CA . MET A 1 233 ? 7.383 -1.210 -11.035 1.00 92.19 233 MET A CA 1
ATOM 1818 C C . MET A 1 233 ? 7.637 -0.219 -9.891 1.00 92.19 233 MET A C 1
ATOM 1820 O O . MET A 1 233 ? 6.705 0.134 -9.167 1.00 92.19 233 MET A O 1
ATOM 1824 N N . LEU A 1 234 ? 8.878 0.246 -9.715 1.00 89.62 234 LEU A N 1
ATOM 1825 C CA . LEU A 1 234 ? 9.228 1.204 -8.663 1.00 89.62 234 LEU A CA 1
ATOM 1826 C C . LEU A 1 234 ? 8.520 2.548 -8.870 1.00 89.62 234 LEU A C 1
ATOM 1828 O O . LEU A 1 234 ? 7.997 3.103 -7.906 1.00 89.62 234 LEU A O 1
ATOM 1832 N N . ALA A 1 235 ? 8.430 3.032 -10.110 1.00 88.19 235 ALA A N 1
ATOM 1833 C CA . ALA A 1 235 ? 7.706 4.255 -10.447 1.00 88.19 235 ALA A CA 1
ATOM 1834 C C . ALA A 1 235 ? 6.209 4.143 -10.114 1.00 88.19 235 ALA A C 1
ATOM 1836 O O . ALA A 1 235 ? 5.667 5.018 -9.439 1.00 88.19 235 ALA A O 1
ATOM 1837 N N . CYS A 1 236 ? 5.557 3.034 -10.488 1.00 88.88 236 CYS A N 1
ATOM 1838 C CA . CYS A 1 236 ? 4.154 2.776 -10.151 1.00 88.88 236 CYS A CA 1
ATOM 1839 C C . CYS A 1 236 ? 3.937 2.752 -8.631 1.00 88.88 236 CYS A C 1
ATOM 1841 O O . CYS A 1 236 ? 2.994 3.360 -8.131 1.00 88.88 236 CYS A O 1
ATOM 1843 N N . ARG A 1 237 ? 4.840 2.108 -7.879 1.00 87.62 237 ARG A N 1
ATOM 1844 C CA . ARG A 1 237 ? 4.786 2.066 -6.407 1.00 87.62 237 ARG A CA 1
ATOM 1845 C C . ARG A 1 237 ? 5.069 3.426 -5.755 1.00 87.62 237 ARG A C 1
ATOM 1847 O O . ARG A 1 237 ? 4.624 3.664 -4.636 1.00 87.62 237 ARG A O 1
ATOM 1854 N N . ALA A 1 238 ? 5.816 4.307 -6.420 1.00 85.19 238 ALA A N 1
ATOM 1855 C CA . ALA A 1 238 ? 6.164 5.632 -5.912 1.00 85.19 238 ALA A CA 1
ATOM 1856 C C . ALA A 1 238 ? 5.117 6.715 -6.225 1.00 85.19 238 ALA A C 1
ATOM 1858 O O . ALA A 1 238 ? 5.161 7.779 -5.613 1.00 85.19 238 ALA A O 1
ATOM 1859 N N . MET A 1 239 ? 4.165 6.488 -7.138 1.00 79.56 239 MET A N 1
ATOM 1860 C CA . MET A 1 239 ? 3.270 7.556 -7.616 1.00 79.56 239 MET A CA 1
ATOM 1861 C C . MET A 1 239 ? 2.500 8.301 -6.510 1.00 79.56 239 MET A C 1
ATOM 1863 O O . MET A 1 239 ? 2.274 9.501 -6.633 1.00 79.56 239 MET A O 1
ATOM 1867 N N . PHE A 1 240 ? 2.144 7.629 -5.410 1.00 73.25 240 PHE A N 1
ATOM 1868 C CA . PHE A 1 240 ? 1.442 8.237 -4.265 1.00 73.25 240 PHE A CA 1
ATOM 1869 C C . PHE A 1 240 ? 2.249 8.216 -2.966 1.00 73.25 240 PHE A C 1
ATOM 1871 O O . PHE A 1 240 ? 1.703 8.352 -1.871 1.00 73.25 240 PHE A O 1
ATOM 1878 N N . SER A 1 241 ? 3.569 8.097 -3.061 1.00 69.69 241 SER A N 1
ATOM 1879 C CA . SER A 1 241 ? 4.440 8.168 -1.891 1.00 69.69 241 SER A CA 1
ATOM 1880 C C . SER A 1 241 ? 4.697 9.621 -1.437 1.00 69.69 241 SER A C 1
ATOM 1882 O O . SER A 1 241 ? 5.074 9.859 -0.288 1.00 69.69 241 SER A O 1
ATOM 1884 N N . VAL A 1 242 ? 4.434 10.613 -2.305 1.00 55.62 242 VAL A N 1
ATOM 1885 C CA . VAL A 1 242 ? 4.586 12.056 -2.018 1.00 55.62 242 VAL A CA 1
ATOM 1886 C C . VAL A 1 242 ? 3.568 12.555 -0.973 1.00 55.62 242 VAL A C 1
ATOM 1888 O O . VAL A 1 242 ? 4.000 13.158 0.015 1.00 55.62 242 VAL A O 1
ATOM 1891 N N . PRO A 1 243 ? 2.248 12.265 -1.080 1.00 55.69 243 PRO A N 1
ATOM 1892 C CA . PRO A 1 243 ? 1.291 12.573 -0.011 1.00 55.69 243 PRO A CA 1
ATOM 1893 C C . PRO A 1 243 ? 1.664 11.953 1.343 1.00 55.69 243 PRO A C 1
ATOM 1895 O O . PRO A 1 243 ? 1.497 12.593 2.379 1.00 55.69 243 PRO A O 1
A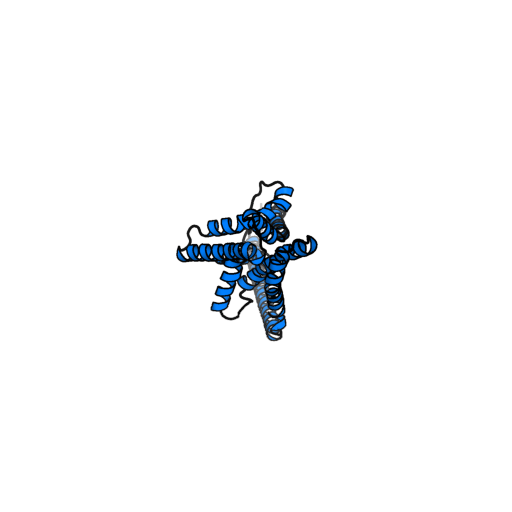TOM 1898 N N . TYR A 1 244 ? 2.222 10.737 1.338 1.00 58.69 244 TYR A N 1
ATOM 1899 C CA . TYR A 1 244 ? 2.613 10.016 2.552 1.00 58.69 244 TYR A CA 1
ATOM 1900 C C . TYR A 1 244 ? 3.724 10.741 3.333 1.00 58.69 244 TYR A C 1
ATOM 1902 O O . TYR A 1 244 ? 3.626 10.917 4.548 1.00 58.69 244 TYR A O 1
ATOM 1910 N N . ILE A 1 245 ? 4.758 11.241 2.646 1.00 56.09 245 ILE A N 1
ATOM 1911 C CA . ILE A 1 245 ? 5.830 12.015 3.295 1.00 56.09 245 ILE A CA 1
ATOM 1912 C C . ILE A 1 245 ? 5.349 13.399 3.735 1.00 56.09 245 ILE A C 1
ATOM 1914 O O . ILE A 1 245 ? 5.794 13.892 4.772 1.00 56.09 245 ILE A O 1
ATOM 1918 N N . HIS A 1 246 ? 4.411 14.014 3.010 1.00 50.75 246 HIS A N 1
ATOM 1919 C CA . HIS A 1 246 ? 3.869 15.317 3.392 1.00 50.75 246 HIS A CA 1
ATOM 1920 C C . HIS A 1 246 ? 3.172 15.268 4.761 1.00 50.75 246 HIS A C 1
ATOM 1922 O O . HIS A 1 246 ? 3.447 16.112 5.613 1.00 50.75 246 HIS A O 1
ATOM 1928 N N . VAL A 1 247 ? 2.362 14.235 5.021 1.00 52.12 247 VAL A N 1
ATOM 1929 C CA . VAL A 1 247 ? 1.717 14.025 6.332 1.00 52.12 247 VAL A CA 1
ATOM 1930 C C . VAL A 1 247 ? 2.760 13.829 7.443 1.00 52.12 247 VAL A C 1
ATOM 1932 O O . VAL A 1 247 ? 2.645 14.424 8.516 1.00 52.12 247 VAL A O 1
ATOM 1935 N N . ASN A 1 248 ? 3.831 13.080 7.165 1.00 51.59 248 ASN A N 1
ATOM 1936 C CA . ASN A 1 248 ? 4.896 12.803 8.132 1.00 51.59 248 ASN A CA 1
ATOM 1937 C C . ASN A 1 248 ? 5.763 14.056 8.436 1.00 51.59 248 ASN A C 1
ATOM 1939 O O . ASN A 1 248 ? 6.164 14.275 9.577 1.00 51.59 248 ASN A O 1
ATOM 1943 N N . ILE A 1 249 ? 5.989 14.954 7.461 1.00 48.25 249 ILE A N 1
ATOM 1944 C CA . ILE A 1 249 ? 6.677 16.255 7.657 1.00 48.25 249 ILE A CA 1
ATOM 1945 C C . ILE A 1 249 ? 5.959 17.131 8.687 1.00 48.25 249 ILE A C 1
ATOM 1947 O O . ILE A 1 249 ? 6.613 17.772 9.518 1.00 48.25 249 ILE A O 1
ATOM 1951 N N . PHE A 1 250 ? 4.628 17.196 8.628 1.00 43.22 250 PHE A N 1
ATOM 1952 C CA . PHE A 1 250 ? 3.864 18.037 9.549 1.00 43.22 250 PHE A CA 1
ATOM 1953 C C . PHE A 1 250 ? 3.899 17.504 10.980 1.00 43.22 250 PHE A C 1
ATOM 1955 O O . PHE A 1 250 ? 3.976 18.298 11.916 1.00 43.22 250 PHE A O 1
ATOM 1962 N N . GLN A 1 251 ? 3.955 16.184 11.160 1.00 46.28 251 GLN A N 1
ATOM 1963 C CA . GLN A 1 251 ? 4.090 15.567 12.481 1.00 46.28 251 GLN A CA 1
ATOM 1964 C C . GLN A 1 251 ? 5.452 15.865 13.135 1.00 46.28 251 GLN A C 1
ATOM 1966 O O . GLN A 1 251 ? 5.512 16.085 14.342 1.00 46.28 251 GLN A O 1
ATOM 1971 N N . VAL A 1 252 ? 6.538 15.972 12.355 1.00 48.88 252 VAL A N 1
ATOM 1972 C CA . VAL A 1 252 ? 7.888 16.290 12.872 1.00 48.88 252 VAL A CA 1
ATOM 1973 C C . VAL A 1 252 ? 8.074 17.767 13.238 1.00 48.88 252 VAL A C 1
ATOM 1975 O O . VAL A 1 252 ? 8.897 18.074 14.099 1.00 48.88 252 VAL A O 1
ATOM 1978 N N . ARG A 1 253 ? 7.336 18.694 12.611 1.00 43.34 253 ARG A N 1
ATOM 1979 C CA . ARG A 1 253 ? 7.478 20.148 12.846 1.00 43.34 253 ARG A CA 1
ATOM 1980 C C . ARG A 1 253 ? 6.562 20.692 13.954 1.00 43.34 253 ARG A C 1
ATOM 1982 O O . ARG A 1 253 ? 6.810 21.774 14.474 1.00 43.34 253 ARG A O 1
ATOM 1989 N N . MET A 1 254 ? 5.533 19.953 14.356 1.00 40.00 254 MET A N 1
ATOM 1990 C CA . MET A 1 254 ? 4.612 20.357 15.430 1.00 40.00 254 MET A CA 1
ATOM 1991 C C . MET A 1 254 ? 5.168 20.292 16.876 1.00 40.00 254 MET A C 1
ATOM 1993 O O . MET A 1 254 ? 4.699 21.082 17.696 1.00 40.00 254 MET A O 1
ATOM 1997 N N . PRO A 1 255 ? 6.190 19.484 17.242 1.00 45.81 255 PRO A N 1
ATOM 1998 C CA . PRO A 1 255 ? 6.761 19.514 18.594 1.00 45.81 255 PRO A CA 1
ATOM 1999 C C . PRO A 1 255 ? 7.452 20.844 18.927 1.00 45.81 255 PRO A C 1
ATOM 2001 O O . PRO A 1 255 ? 7.486 21.252 20.085 1.00 45.81 255 PRO A O 1
ATOM 2004 N N . SER A 1 256 ? 7.980 21.561 17.925 1.00 39.19 256 SER A N 1
ATOM 2005 C CA . SER A 1 25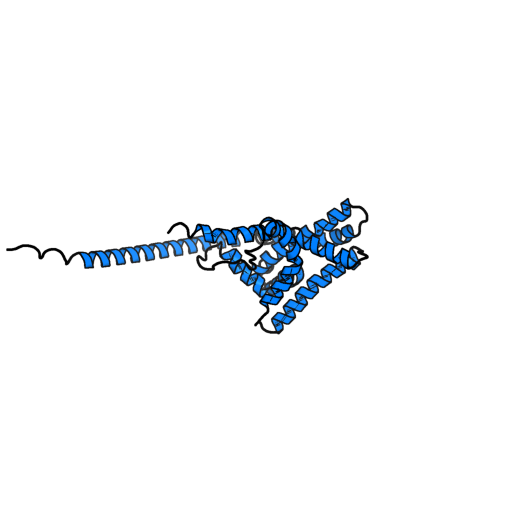6 ? 8.671 22.839 18.152 1.00 39.19 256 SER A CA 1
ATOM 2006 C C . SER A 1 256 ? 7.730 24.025 18.388 1.00 39.19 256 SER A C 1
ATOM 2008 O O . SER A 1 256 ? 8.205 25.098 18.746 1.00 39.19 256 SER A O 1
ATOM 2010 N N . LEU A 1 257 ? 6.415 23.857 18.200 1.00 40.56 257 LEU A N 1
ATOM 2011 C CA . LEU A 1 257 ? 5.423 24.902 18.482 1.00 40.56 257 LEU A CA 1
ATOM 2012 C C . LEU A 1 257 ? 4.802 24.783 19.881 1.00 40.56 257 LEU A C 1
ATOM 2014 O O . LEU A 1 257 ? 4.266 25.770 20.372 1.00 40.56 257 LEU A O 1
ATOM 2018 N N . GLN A 1 258 ? 4.923 23.633 20.557 1.00 40.06 258 GLN A N 1
ATOM 2019 C CA . GLN A 1 258 ? 4.452 23.483 21.943 1.00 40.06 258 GLN A CA 1
ATOM 2020 C C . GLN A 1 258 ? 5.494 23.871 23.003 1.00 40.06 258 GLN A C 1
ATOM 2022 O O . GLN A 1 258 ? 5.124 24.185 24.127 1.00 40.06 258 GLN A O 1
ATOM 2027 N N . ASN A 1 259 ? 6.781 23.935 22.649 1.00 37.66 259 ASN A N 1
ATOM 2028 C CA . ASN A 1 259 ? 7.851 24.340 23.573 1.00 37.66 259 ASN A CA 1
ATOM 2029 C C . ASN A 1 259 ? 8.171 25.847 23.553 1.00 37.66 259 ASN A C 1
ATOM 2031 O O . ASN A 1 259 ? 9.219 26.252 24.048 1.00 37.66 259 ASN A O 1
ATOM 2035 N N . LYS A 1 260 ? 7.292 26.690 22.993 1.00 37.19 260 LYS A N 1
ATOM 2036 C CA . LYS A 1 260 ? 7.479 28.155 22.981 1.00 37.19 260 LYS A CA 1
ATOM 2037 C C . LYS A 1 260 ? 6.389 28.932 23.730 1.00 37.19 260 LYS A C 1
ATOM 2039 O O . LYS A 1 260 ? 6.214 30.123 23.497 1.00 37.19 260 LYS A O 1
ATOM 2044 N N . THR A 1 261 ? 5.657 28.270 24.625 1.00 39.09 261 THR A N 1
ATOM 2045 C CA . THR A 1 261 ? 4.630 28.899 25.481 1.00 39.09 261 THR A CA 1
ATOM 2046 C C . THR A 1 261 ? 4.655 28.355 26.913 1.00 39.09 261 THR A C 1
ATOM 2048 O O . THR A 1 261 ? 3.623 28.038 27.503 1.00 39.09 261 THR A O 1
ATOM 2051 N N . ARG A 1 262 ? 5.852 28.263 27.494 1.00 34.47 262 ARG A N 1
ATOM 2052 C CA . ARG A 1 262 ? 6.031 28.217 28.946 1.00 34.47 262 ARG A CA 1
ATOM 2053 C C . ARG A 1 262 ? 7.161 29.137 29.360 1.00 34.47 262 ARG A C 1
ATOM 2055 O O . ARG A 1 262 ? 8.176 29.140 28.632 1.00 34.47 262 ARG A O 1
#

Sequence (262 aa):
MQSSLEESQDDGGRRTRSSELMKKRTEQSKVERDTLMMELNGMVQKMINESSWWERRGVDCSILMAAFVSLPTAFLQLGSSQPLWFSLGVMLGVAHAVITVKGTHLASHRALSESQVWGKFWTTFFIEVCSSFSAEAGVHGHIKMHHAHTNVIGLGDSSIWKVSLLLRIIYLFIAPLALPVITPLVAFAHLKGRALVLVIRTVLMVGLGLYSQLWLHINVSGFRSMHSALFCMLACRAMFSVPYIHVNIFQVRMPSLQNKTR

Secondary structure (DSSP, 8-state):
-----SSSSSHHHHHHHHHHHHHHHHHHHHHHHHHHHHHHHHHHHHHHHHS-HIIIIIHHHHHHHHHHHHHHHHHHHTT-SSHHHHHHHHTHHHHHHIIIIIHHHHHHTTTT-SSHHHHHHHHIIIIIIIS-S-HHHHHHHHHHHHHHTTS-TT-----S---TTS-HHIIIIIHHHHHHHHHHHHHHHTTTTS-HHHHHHHHHHHHHHHHHHHHHHHHTS--S-HHHHHHHHHHHHHTTHHHHHHHHHHHHHTHHHHTT--

InterPro domains:
  IPR012171 Fatty acid desaturase [PTHR19353] (25-250)

Foldseek 3Di:
DDDDDDPDDPPVVVVVVVVVVVVVVVVVVVVVVVVVVVVVVVVVVVCVVPDDPCRQAVVLVVLLVVLVVCLLVLLQLCLDPDVVSVVVSLCNLVSLCSLQVSQLVCLLVLSNDPDPVVSVVSLLCNAQQSVVAQSVCSSVLCCLVVCVVVDDPPSPQSQLDDDPPDDPCCLQPVVLLCCSVVRNVSRQVVCPPPDVVSNVSSCVNSCNNVVVQLCSNCPRSVDPDSVVSVSSSSSSNSVPSNVVSVVSVVSVPVVVVVVPPD

Organism: Nothobranchius furzeri (NCBI:txid105023)

Radius of gyration: 26.83 Å; chains: 1; bounding box: 48×64×103 Å